Protein AF-A0A969JZ56-F1 (afdb_monomer)

Structure (mmCIF, N/CA/C/O backbone):
data_AF-A0A969JZ56-F1
#
_entry.id   AF-A0A969JZ56-F1
#
loop_
_atom_site.group_PDB
_atom_site.id
_atom_site.type_symbol
_atom_site.label_atom_id
_atom_site.label_alt_id
_atom_site.label_comp_id
_atom_site.label_asym_id
_atom_site.label_entity_id
_atom_site.label_seq_id
_atom_site.pdbx_PDB_ins_code
_atom_site.Cartn_x
_atom_site.Cartn_y
_atom_site.Cartn_z
_atom_site.occupancy
_atom_site.B_iso_or_equiv
_atom_site.auth_seq_id
_atom_site.auth_comp_id
_atom_site.auth_asym_id
_atom_site.auth_atom_id
_atom_site.pdbx_PDB_model_num
ATOM 1 N N . MET A 1 1 ? -6.757 -23.567 -9.366 1.00 38.97 1 MET A N 1
ATOM 2 C CA . MET A 1 1 ? -5.774 -24.522 -8.809 1.00 38.97 1 MET A CA 1
ATOM 3 C C . MET A 1 1 ? -4.339 -23.985 -8.978 1.00 38.97 1 MET A C 1
ATOM 5 O O . MET A 1 1 ? -3.470 -24.702 -9.438 1.00 38.97 1 MET A O 1
ATOM 9 N N . MET A 1 2 ? -4.099 -22.705 -8.646 1.00 37.97 2 MET A N 1
ATOM 10 C CA . MET A 1 2 ? -2.778 -22.032 -8.654 1.00 37.97 2 MET A CA 1
ATOM 11 C C . MET A 1 2 ? -2.727 -20.958 -7.542 1.00 37.97 2 MET A C 1
ATOM 13 O O . MET A 1 2 ? -2.202 -19.870 -7.727 1.00 37.97 2 MET A O 1
ATOM 17 N N . SER A 1 3 ? -3.358 -21.226 -6.393 1.00 39.28 3 SER A N 1
ATOM 18 C CA . SER A 1 3 ? -3.386 -20.302 -5.243 1.00 39.28 3 SER A CA 1
ATOM 19 C C . SER A 1 3 ? -2.887 -20.943 -3.948 1.00 39.28 3 SER A C 1
ATOM 21 O O . SER A 1 3 ? -3.145 -20.402 -2.884 1.00 39.28 3 SER A O 1
ATOM 23 N N . GLU A 1 4 ? -2.252 -22.117 -4.014 1.00 37.50 4 GLU A N 1
ATOM 24 C CA . GLU A 1 4 ? -1.884 -22.900 -2.820 1.00 37.50 4 GLU A CA 1
ATOM 25 C C . GLU A 1 4 ? -0.378 -23.174 -2.694 1.00 37.50 4 GLU A C 1
ATOM 27 O O . GLU A 1 4 ? 0.018 -24.129 -2.039 1.00 37.50 4 GLU A O 1
ATOM 32 N N . MET A 1 5 ? 0.485 -22.347 -3.297 1.00 32.66 5 MET A N 1
ATOM 33 C CA . MET A 1 5 ? 1.944 -22.501 -3.128 1.00 32.66 5 MET A CA 1
ATOM 34 C C . MET A 1 5 ? 2.723 -21.221 -2.797 1.00 32.66 5 MET A C 1
ATOM 36 O O . MET A 1 5 ? 3.940 -21.260 -2.663 1.00 32.66 5 MET A O 1
ATOM 40 N N . SER A 1 6 ? 2.055 -20.100 -2.549 1.00 38.09 6 SER A N 1
ATOM 41 C CA . SER A 1 6 ? 2.650 -18.990 -1.800 1.00 38.09 6 SER A CA 1
ATOM 42 C C . SER A 1 6 ? 1.540 -18.321 -1.001 1.00 38.09 6 SER A C 1
ATOM 44 O O . SER A 1 6 ? 0.383 -18.385 -1.410 1.00 38.09 6 SER A O 1
ATOM 46 N N . GLY A 1 7 ? 1.842 -17.690 0.133 1.00 49.53 7 GLY A N 1
ATOM 47 C CA . GLY A 1 7 ? 0.870 -16.934 0.941 1.00 49.53 7 GLY A CA 1
ATOM 48 C C . GLY A 1 7 ? 0.258 -15.709 0.234 1.00 49.53 7 GLY A C 1
ATOM 49 O O . GLY A 1 7 ? -0.150 -14.759 0.892 1.00 49.53 7 GLY A O 1
ATOM 50 N N . ALA A 1 8 ? 0.226 -15.688 -1.100 1.00 60.44 8 ALA A N 1
ATOM 51 C CA . ALA A 1 8 ? -0.366 -14.643 -1.909 1.00 60.44 8 ALA A CA 1
ATOM 52 C C . ALA A 1 8 ? -1.892 -14.797 -1.955 1.00 60.44 8 ALA A C 1
ATOM 54 O O . ALA A 1 8 ? -2.439 -15.793 -2.435 1.00 60.44 8 ALA A O 1
ATOM 55 N N . VAL A 1 9 ? -2.591 -13.761 -1.500 1.00 73.62 9 VAL A N 1
ATOM 56 C CA . VAL A 1 9 ? -4.043 -13.646 -1.626 1.00 73.62 9 VAL A CA 1
ATOM 57 C C . VAL A 1 9 ? -4.355 -12.773 -2.837 1.00 73.62 9 VAL A C 1
ATOM 59 O O . VAL A 1 9 ? -3.889 -11.642 -2.942 1.00 73.62 9 VAL A O 1
ATOM 62 N N . SER A 1 10 ? -5.162 -13.290 -3.765 1.00 87.12 10 SER A N 1
ATOM 63 C CA . SER A 1 10 ? -5.709 -12.481 -4.859 1.00 87.12 10 SER A CA 1
ATOM 64 C C . SER A 1 10 ? -6.667 -11.436 -4.289 1.00 87.12 10 SER A C 1
ATOM 66 O O . SER A 1 10 ? -7.611 -11.790 -3.577 1.00 87.12 10 SER A O 1
ATOM 68 N N . VAL A 1 11 ? -6.466 -10.171 -4.669 1.00 90.38 11 VAL A N 1
ATOM 69 C CA . VAL A 1 11 ? -7.368 -9.066 -4.313 1.00 90.38 11 VAL A CA 1
ATOM 70 C C . VAL A 1 11 ? -8.799 -9.392 -4.737 1.00 90.38 11 VAL A C 1
ATOM 72 O O . VAL A 1 11 ? -9.711 -9.280 -3.930 1.00 90.38 11 VAL A O 1
ATOM 75 N N . GLN A 1 12 ? -9.003 -9.928 -5.944 1.00 90.44 12 GLN A N 1
ATOM 76 C CA . GLN A 1 12 ? -10.329 -10.308 -6.442 1.00 90.44 12 GLN A CA 1
ATOM 77 C C . GLN A 1 12 ? -10.999 -11.387 -5.579 1.00 90.44 12 GLN A C 1
ATOM 79 O O . GLN A 1 12 ? -12.193 -11.295 -5.282 1.00 90.44 12 GLN A O 1
ATOM 84 N N . LYS A 1 13 ? -10.240 -12.412 -5.161 1.00 91.88 13 LYS A N 1
ATOM 85 C CA . LYS A 1 13 ? -10.754 -13.465 -4.272 1.00 91.88 13 LYS A CA 1
ATOM 86 C C . LYS A 1 13 ? -11.134 -12.882 -2.911 1.00 91.88 13 LYS A C 1
ATOM 88 O O . LYS A 1 13 ? -12.212 -13.192 -2.407 1.00 91.88 13 LYS A O 1
ATOM 93 N N . PHE A 1 14 ? -10.290 -12.013 -2.356 1.00 94.31 14 PHE A N 1
ATOM 94 C CA . PHE A 1 14 ? -10.563 -11.348 -1.087 1.00 94.31 14 PHE A CA 1
ATOM 95 C C . PHE A 1 14 ? -11.797 -10.439 -1.173 1.00 94.31 14 PHE A C 1
ATOM 97 O O . PHE A 1 14 ? -12.673 -10.523 -0.318 1.00 94.31 14 PHE A O 1
ATOM 104 N N . THR A 1 15 ? -11.943 -9.650 -2.242 1.00 95.69 15 THR A N 1
ATOM 105 C CA . THR A 1 15 ? -13.141 -8.835 -2.499 1.00 95.69 15 THR A CA 1
ATOM 106 C C . THR A 1 15 ? -14.407 -9.692 -2.526 1.00 95.69 15 THR A C 1
ATOM 108 O O . THR A 1 15 ? -15.413 -9.335 -1.915 1.00 95.69 15 THR A O 1
ATOM 111 N N . ALA A 1 16 ? -14.380 -10.847 -3.198 1.00 96.00 16 ALA A N 1
ATOM 112 C CA . ALA A 1 16 ? -15.529 -11.750 -3.235 1.00 96.00 16 ALA A CA 1
ATOM 113 C C . ALA A 1 16 ? -15.890 -12.294 -1.839 1.00 96.00 16 ALA A C 1
ATOM 115 O O . ALA A 1 16 ? -17.070 -12.333 -1.487 1.00 96.00 16 ALA A O 1
ATOM 116 N N . GLN A 1 17 ? -14.886 -12.665 -1.035 1.00 96.75 17 GLN A N 1
ATOM 117 C CA . GLN A 1 17 ? -15.075 -13.123 0.346 1.00 96.75 17 GLN A CA 1
ATOM 118 C C . GLN A 1 17 ? -15.627 -12.013 1.246 1.00 96.75 17 GLN A C 1
ATOM 120 O O . GLN A 1 17 ? -16.586 -12.244 1.980 1.00 96.75 17 GLN A O 1
ATOM 125 N N . PHE A 1 18 ? -15.080 -10.800 1.142 1.00 97.75 18 PHE A N 1
ATOM 126 C CA . PHE A 1 18 ? -15.561 -9.631 1.872 1.00 97.75 18 PHE A CA 1
ATOM 127 C C . PHE A 1 18 ? -17.033 -9.339 1.552 1.00 97.75 18 PHE A C 1
ATOM 129 O O . PHE A 1 18 ? -17.857 -9.243 2.458 1.00 97.75 18 PHE A O 1
ATOM 136 N N . ARG A 1 19 ? -17.394 -9.302 0.264 1.00 98.06 19 ARG A N 1
ATOM 137 C CA . ARG A 1 19 ? -18.779 -9.102 -0.196 1.00 98.06 19 ARG A CA 1
ATOM 138 C C . ARG A 1 19 ? -19.735 -10.174 0.308 1.00 98.06 19 ARG A C 1
ATOM 140 O O . ARG A 1 19 ? -20.870 -9.861 0.665 1.00 98.06 19 ARG A O 1
ATOM 147 N N . ALA A 1 20 ? -19.307 -11.436 0.298 1.00 97.94 20 ALA A N 1
ATOM 148 C CA . ALA A 1 20 ? -20.103 -12.529 0.842 1.00 97.94 20 ALA A CA 1
ATOM 149 C C . ALA A 1 20 ? -20.351 -12.316 2.342 1.00 97.94 20 ALA A C 1
ATOM 151 O O . ALA A 1 20 ? -21.502 -12.333 2.771 1.00 97.94 20 ALA A O 1
ATOM 152 N N . ALA A 1 21 ? -19.300 -12.003 3.107 1.00 97.44 21 ALA A N 1
ATOM 153 C CA . ALA A 1 21 ? -19.412 -11.785 4.544 1.00 97.44 21 ALA A CA 1
ATOM 154 C C . ALA A 1 21 ? -20.260 -10.553 4.910 1.00 97.44 21 ALA A C 1
ATOM 156 O O . ALA A 1 21 ? -21.014 -10.560 5.887 1.00 97.44 21 ALA A O 1
ATOM 157 N N . LEU A 1 22 ? -20.173 -9.489 4.109 1.00 97.38 22 LEU A N 1
ATOM 158 C CA . LEU A 1 22 ? -20.957 -8.274 4.301 1.00 97.38 22 LEU A CA 1
ATOM 159 C C . LEU A 1 22 ? -22.458 -8.522 4.091 1.00 97.38 22 LEU A C 1
ATOM 161 O O . LEU A 1 22 ? -23.262 -8.028 4.877 1.00 97.38 22 LEU A O 1
ATOM 165 N N . ARG A 1 23 ? -22.837 -9.326 3.089 1.00 97.62 23 ARG A N 1
ATOM 166 C CA . ARG A 1 23 ? -24.248 -9.606 2.757 1.00 97.62 23 ARG A CA 1
ATOM 167 C C . ARG A 1 23 ? -24.908 -10.690 3.607 1.00 97.62 23 ARG A C 1
ATOM 169 O O . ARG A 1 23 ? -26.131 -10.757 3.627 1.00 97.62 23 ARG A O 1
ATOM 176 N N . ASP A 1 24 ? -24.132 -11.535 4.275 1.00 97.44 24 ASP A N 1
ATOM 177 C CA . ASP A 1 24 ? -24.661 -12.643 5.074 1.00 97.44 24 ASP A CA 1
ATOM 178 C C . ASP A 1 24 ? -25.301 -12.137 6.387 1.00 97.44 24 ASP A C 1
ATOM 180 O O . ASP A 1 24 ? -24.580 -11.608 7.235 1.00 97.44 24 ASP A O 1
ATOM 184 N N . PRO A 1 25 ? -26.622 -12.264 6.603 1.00 95.69 25 PRO A N 1
ATOM 185 C CA . PRO A 1 25 ? -27.276 -11.757 7.811 1.00 95.69 25 PRO A CA 1
ATOM 186 C C . PRO A 1 25 ? -26.836 -12.463 9.105 1.00 95.69 25 PRO A C 1
ATOM 188 O O . PRO A 1 25 ? -26.955 -11.863 10.174 1.00 95.69 25 PRO A O 1
ATOM 191 N N . ASP A 1 26 ? -26.282 -13.677 9.030 1.00 97.12 26 ASP A N 1
ATOM 192 C CA . ASP A 1 26 ? -25.829 -14.434 10.204 1.00 97.12 26 ASP A CA 1
ATOM 193 C C . ASP A 1 26 ? -24.453 -13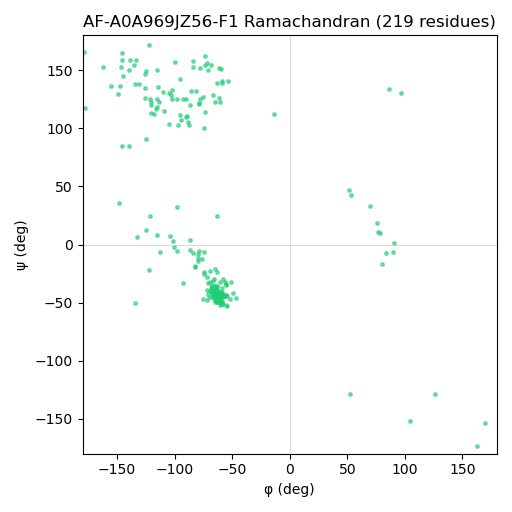.956 10.710 1.00 97.12 26 ASP A C 1
ATOM 195 O O . ASP A 1 26 ? -24.045 -14.240 11.842 1.00 97.12 26 ASP A O 1
ATOM 199 N N . ILE A 1 27 ? -23.730 -13.168 9.906 1.00 95.06 27 ILE A N 1
ATOM 200 C CA . ILE A 1 27 ? -22.429 -12.604 10.277 1.00 95.06 27 ILE A CA 1
ATOM 201 C C . ILE A 1 27 ? -22.610 -11.252 10.967 1.00 95.06 27 ILE A C 1
ATOM 203 O O . ILE A 1 27 ? -22.916 -10.244 10.330 1.00 95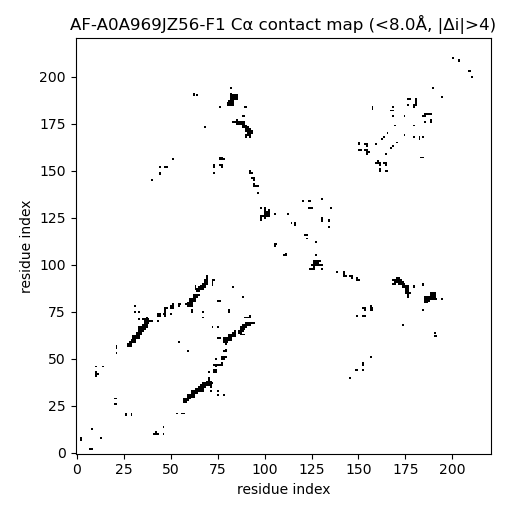.06 27 ILE A O 1
ATOM 207 N N . ALA A 1 28 ? -22.316 -11.210 12.267 1.00 93.94 28 ALA A N 1
ATOM 208 C CA . ALA A 1 28 ? -22.440 -10.005 13.092 1.00 93.94 28 ALA A CA 1
ATOM 209 C C . ALA A 1 28 ? -21.250 -9.025 12.996 1.00 93.94 28 ALA A C 1
ATOM 211 O O . ALA A 1 28 ? -21.378 -7.868 13.399 1.00 93.94 28 ALA A O 1
ATOM 212 N N . SER A 1 29 ? -20.082 -9.474 12.528 1.00 94.88 29 SER A N 1
ATOM 213 C CA . SER A 1 29 ? -18.867 -8.654 12.389 1.00 94.88 29 SER A CA 1
ATOM 214 C C . SER A 1 29 ? -17.864 -9.303 11.443 1.00 94.88 29 SER A C 1
ATOM 216 O O . SER A 1 29 ? -17.808 -10.529 11.368 1.00 94.88 29 SER A O 1
ATOM 218 N N . ILE A 1 30 ? -17.025 -8.493 10.802 1.00 96.12 30 ILE A N 1
ATOM 219 C CA . ILE A 1 30 ? -15.971 -8.939 9.889 1.00 96.12 30 ILE A CA 1
ATOM 220 C C . ILE A 1 30 ? -14.609 -8.695 10.542 1.00 96.12 30 ILE A C 1
ATOM 222 O O . ILE A 1 30 ? -14.329 -7.606 11.044 1.00 96.12 30 ILE A O 1
ATOM 226 N N . VAL A 1 31 ? -13.753 -9.713 10.520 1.00 95.88 31 VAL A N 1
ATOM 227 C CA . VAL A 1 31 ? -12.354 -9.610 10.942 1.00 95.88 31 VAL A CA 1
ATOM 228 C C . VAL A 1 31 ? -11.479 -9.816 9.719 1.00 95.88 31 VAL A C 1
ATOM 230 O O . VAL A 1 31 ? -11.592 -10.835 9.043 1.00 95.88 31 VAL A O 1
ATOM 233 N N . ILE A 1 32 ? -10.631 -8.834 9.435 1.00 96.25 32 ILE A N 1
ATOM 234 C CA . ILE A 1 32 ? -9.619 -8.909 8.388 1.00 96.25 32 ILE A CA 1
ATOM 235 C C . ILE A 1 32 ? -8.313 -9.299 9.075 1.00 96.25 32 ILE A C 1
ATOM 237 O O . ILE A 1 32 ? -7.697 -8.477 9.747 1.00 96.25 32 ILE A O 1
ATOM 241 N N . ASP A 1 33 ? -7.926 -10.562 8.949 1.00 94.25 33 ASP A N 1
ATOM 242 C CA . ASP A 1 33 ? -6.644 -11.057 9.450 1.00 94.25 33 ASP A CA 1
ATOM 243 C C . ASP A 1 33 ? -5.520 -10.661 8.479 1.00 94.25 33 ASP A C 1
ATOM 245 O O . ASP A 1 33 ? -5.595 -10.968 7.286 1.00 94.25 33 ASP A O 1
ATOM 249 N N . VAL A 1 34 ? -4.519 -9.928 8.974 1.00 95.31 34 VAL A N 1
ATOM 250 C CA . VAL A 1 34 ? -3.433 -9.357 8.174 1.00 95.31 34 VAL A CA 1
ATOM 251 C C . VAL A 1 34 ? -2.075 -9.884 8.639 1.00 95.31 34 VAL A C 1
ATOM 253 O O . VAL A 1 34 ? -1.577 -9.548 9.719 1.00 95.31 34 VAL A O 1
ATOM 256 N N . ASP A 1 35 ? -1.464 -10.657 7.747 1.00 94.88 35 ASP A N 1
ATOM 257 C CA . ASP A 1 35 ? -0.062 -11.075 7.747 1.00 94.88 35 ASP A CA 1
ATOM 258 C C . ASP A 1 35 ? 0.435 -11.016 6.297 1.00 94.88 35 ASP A C 1
ATOM 260 O O . ASP A 1 35 ? 0.299 -11.968 5.527 1.00 94.88 35 ASP A O 1
ATOM 264 N N . SER A 1 36 ? 0.874 -9.834 5.861 1.00 95.50 36 SER A N 1
ATOM 265 C CA . SER A 1 36 ? 1.259 -9.624 4.469 1.00 95.50 36 SER A CA 1
ATOM 266 C C . SER A 1 36 ? 2.260 -8.478 4.283 1.00 95.50 36 SER A C 1
ATOM 268 O O . SER A 1 36 ? 2.065 -7.381 4.824 1.00 95.50 36 SER A O 1
ATOM 270 N N . PRO A 1 37 ? 3.297 -8.685 3.444 1.00 95.38 37 PRO A N 1
ATOM 271 C CA . PRO A 1 37 ? 4.215 -7.627 3.032 1.00 95.38 37 PRO A CA 1
ATOM 272 C C . PRO A 1 37 ? 3.602 -6.657 2.004 1.00 95.38 37 PRO A C 1
ATOM 274 O O . PRO A 1 37 ? 4.241 -5.671 1.643 1.00 95.38 37 PRO A O 1
ATOM 277 N N . GLY A 1 38 ? 2.392 -6.937 1.509 1.00 93.81 38 GLY A N 1
ATOM 278 C CA . GLY A 1 38 ? 1.759 -6.223 0.405 1.00 93.81 38 GLY A CA 1
ATOM 279 C C . GLY A 1 38 ? 1.791 -7.022 -0.897 1.00 93.81 38 GLY A C 1
ATOM 280 O O . GLY A 1 38 ? 1.766 -8.252 -0.888 1.00 93.81 38 GLY A O 1
ATOM 281 N N . GLY A 1 39 ? 1.796 -6.321 -2.030 1.00 93.25 39 GLY A N 1
ATOM 282 C CA . GLY A 1 39 ? 1.695 -6.934 -3.351 1.00 93.25 39 GLY A CA 1
ATOM 283 C C . GLY A 1 39 ? 1.466 -5.903 -4.453 1.00 93.25 39 GLY A C 1
ATOM 284 O O . GLY A 1 39 ? 1.848 -4.743 -4.319 1.00 93.25 39 GLY A O 1
ATOM 285 N N . GLN A 1 40 ? 0.839 -6.334 -5.547 1.00 92.44 40 GLN A N 1
ATOM 286 C CA . GLN A 1 40 ? 0.521 -5.452 -6.670 1.00 92.44 40 GLN A CA 1
ATOM 287 C C . GLN A 1 40 ? -0.594 -4.458 -6.323 1.00 92.44 40 GLN A C 1
ATOM 289 O O . GLN A 1 40 ? -1.486 -4.761 -5.537 1.00 92.44 40 GLN A O 1
ATOM 294 N N . VAL A 1 41 ? -0.553 -3.283 -6.956 1.00 91.50 41 VAL A N 1
ATOM 295 C CA . VAL A 1 41 ? -1.502 -2.184 -6.711 1.00 91.50 41 VAL A CA 1
ATOM 296 C C . VAL A 1 41 ? -2.894 -2.422 -7.314 1.00 91.50 41 VAL A C 1
ATOM 298 O O . VAL A 1 41 ? -3.877 -1.853 -6.850 1.00 91.50 41 VAL A O 1
ATOM 301 N N . GLY A 1 42 ? -2.999 -3.266 -8.346 1.00 92.31 42 GLY A N 1
ATOM 302 C CA . GLY A 1 42 ? -4.247 -3.473 -9.082 1.00 92.31 42 GLY A CA 1
ATOM 303 C C . GLY A 1 42 ? -5.380 -4.004 -8.198 1.00 92.31 42 GLY A C 1
ATOM 304 O O . GLY A 1 42 ? -5.251 -5.066 -7.590 1.00 92.31 42 GLY A O 1
ATOM 305 N N . GLY A 1 43 ? -6.503 -3.282 -8.153 1.00 94.25 43 GLY A N 1
ATOM 306 C CA . GLY A 1 43 ? -7.686 -3.639 -7.364 1.00 94.25 43 GLY A CA 1
ATOM 307 C C . GLY A 1 43 ? -7.637 -3.205 -5.894 1.00 94.25 43 GLY A C 1
ATOM 308 O O . GLY A 1 43 ? -8.621 -3.390 -5.176 1.00 94.25 43 GLY A O 1
ATOM 309 N N . VAL A 1 44 ? -6.497 -2.692 -5.414 1.00 97.25 44 VAL A N 1
ATOM 310 C CA . VAL A 1 44 ? -6.289 -2.382 -3.992 1.00 97.25 44 VAL A CA 1
ATOM 311 C C . VAL A 1 44 ? -7.128 -1.184 -3.559 1.00 97.25 44 VAL A C 1
ATOM 313 O O . VAL A 1 44 ? -7.769 -1.263 -2.512 1.00 97.25 44 VAL A O 1
ATOM 316 N N . GLU A 1 45 ? -7.167 -0.103 -4.349 1.00 97.44 45 GLU A N 1
ATOM 317 C CA . GLU A 1 45 ? -7.996 1.064 -4.014 1.00 97.44 45 GLU A CA 1
ATOM 318 C C . GLU A 1 45 ? -9.479 0.723 -4.092 1.00 97.44 45 GLU A C 1
ATOM 320 O O . GLU A 1 45 ? -10.228 1.113 -3.206 1.00 97.44 45 GLU A O 1
ATOM 325 N N . GLU A 1 46 ? -9.911 -0.038 -5.097 1.00 97.88 46 GLU A N 1
ATOM 326 C CA . GLU A 1 46 ? -11.311 -0.429 -5.249 1.00 97.88 46 GLU A CA 1
ATOM 327 C C . GLU A 1 46 ? -11.788 -1.247 -4.046 1.00 97.88 46 GLU A C 1
ATOM 329 O O . GLU A 1 46 ? -12.848 -0.974 -3.485 1.00 97.88 46 GLU A O 1
ATOM 334 N N . LEU A 1 47 ? -10.981 -2.217 -3.604 1.00 98.06 47 LEU A N 1
ATOM 335 C CA . LEU A 1 47 ? -11.269 -2.987 -2.399 1.00 98.06 47 LEU A CA 1
ATOM 336 C C . LEU A 1 47 ? -11.225 -2.113 -1.136 1.00 98.06 47 LEU A C 1
ATOM 338 O O . LEU A 1 47 ? -12.121 -2.208 -0.300 1.00 98.06 47 LEU A O 1
ATOM 342 N N . ALA A 1 48 ? -10.199 -1.276 -0.967 1.00 98.56 48 ALA A N 1
ATOM 343 C CA . ALA A 1 48 ? -10.068 -0.418 0.208 1.00 98.56 48 ALA A CA 1
ATOM 344 C C . ALA A 1 48 ? -11.211 0.608 0.302 1.00 98.56 48 ALA A C 1
ATOM 346 O O . ALA A 1 48 ? -11.717 0.858 1.394 1.00 98.56 48 ALA A O 1
ATOM 347 N N . ALA A 1 49 ? -11.642 1.181 -0.822 1.00 98.56 49 ALA A N 1
ATOM 348 C CA . ALA A 1 49 ? -12.798 2.066 -0.889 1.00 98.56 49 ALA A CA 1
ATOM 349 C C . ALA A 1 49 ? -14.085 1.315 -0.523 1.00 98.56 49 ALA A C 1
ATOM 351 O O . ALA A 1 49 ? -14.837 1.786 0.321 1.00 98.56 49 ALA A O 1
ATOM 352 N N . GLU A 1 50 ? -14.290 0.106 -1.054 1.00 98.50 50 GLU A N 1
ATOM 353 C CA . GLU A 1 50 ? -15.463 -0.712 -0.726 1.00 98.50 50 GLU A CA 1
ATOM 354 C C . GLU A 1 50 ? -15.521 -1.095 0.763 1.00 98.50 50 GLU A C 1
ATOM 356 O O . GLU A 1 50 ? -16.588 -1.045 1.373 1.00 98.50 50 GLU A O 1
ATOM 361 N N . ILE A 1 51 ? -14.383 -1.436 1.380 1.00 98.75 51 ILE A N 1
ATOM 362 C CA . ILE A 1 51 ? -14.311 -1.694 2.827 1.00 98.75 51 ILE A CA 1
ATOM 363 C C . ILE A 1 51 ? -14.631 -0.421 3.618 1.00 98.75 51 ILE A C 1
ATOM 365 O O . ILE A 1 51 ? -15.366 -0.485 4.604 1.00 98.75 51 ILE A O 1
ATOM 369 N N . PHE A 1 52 ? -14.095 0.727 3.194 1.00 98.75 52 PHE A N 1
ATOM 370 C CA . PHE A 1 52 ? -14.341 2.007 3.852 1.00 98.75 52 PHE A CA 1
ATOM 371 C C . PHE A 1 52 ? -15.823 2.408 3.776 1.00 98.75 52 PHE A C 1
ATOM 373 O O . PHE A 1 52 ? -16.402 2.776 4.795 1.00 98.75 52 PHE A O 1
ATOM 380 N N . ASP A 1 53 ? -16.456 2.269 2.612 1.00 98.56 53 ASP A N 1
ATOM 381 C CA . ASP A 1 53 ? -17.878 2.577 2.401 1.00 98.56 53 ASP A CA 1
ATOM 382 C C . ASP A 1 53 ? -18.810 1.586 3.125 1.00 98.56 53 ASP A C 1
ATOM 384 O O . ASP A 1 53 ? -19.963 1.898 3.436 1.00 98.56 53 ASP A O 1
ATOM 388 N N . ALA A 1 54 ? -18.318 0.382 3.425 1.00 98.31 54 ALA A N 1
ATOM 389 C CA . ALA A 1 54 ? -19.033 -0.618 4.212 1.00 98.31 54 ALA A CA 1
ATOM 390 C C . ALA A 1 54 ? -18.981 -0.374 5.730 1.00 98.31 54 ALA A C 1
ATOM 392 O O . ALA A 1 54 ? -19.731 -1.020 6.476 1.00 98.31 54 ALA A O 1
ATOM 393 N N . ARG A 1 55 ? -18.130 0.547 6.205 1.00 96.88 55 ARG A N 1
ATOM 394 C CA . ARG A 1 55 ? -18.072 0.920 7.624 1.00 96.88 55 ARG A CA 1
ATOM 395 C C . ARG A 1 55 ? -19.454 1.324 8.137 1.00 96.88 55 ARG A C 1
ATOM 397 O O . ARG A 1 55 ? -20.248 1.963 7.450 1.00 96.88 55 ARG A O 1
ATOM 404 N N . GLY A 1 56 ? -19.763 0.920 9.365 1.00 94.00 56 GLY A N 1
ATOM 405 C CA . GLY A 1 56 ? -21.067 1.162 9.993 1.00 94.00 56 GLY A CA 1
ATOM 406 C C . GLY A 1 56 ? -22.193 0.204 9.576 1.00 94.00 56 GLY A C 1
ATOM 407 O O . GLY A 1 56 ? -23.159 0.088 10.327 1.00 94.00 56 GLY A O 1
ATOM 408 N N . GLN A 1 57 ? -22.070 -0.542 8.468 1.00 96.69 57 GLN A N 1
ATOM 409 C CA . GLN A 1 57 ? -23.024 -1.617 8.145 1.00 96.69 57 GLN A CA 1
ATOM 410 C C . GLN A 1 57 ? -22.833 -2.812 9.086 1.00 96.69 57 GLN A C 1
ATOM 412 O O . GLN A 1 57 ? -23.780 -3.327 9.680 1.00 96.69 57 GLN A O 1
ATOM 417 N N . LYS A 1 58 ? -21.575 -3.227 9.252 1.00 96.12 58 LYS A N 1
ATOM 418 C CA . LYS A 1 58 ? -21.118 -4.208 10.240 1.00 96.12 58 LYS A CA 1
ATOM 419 C C . LYS A 1 58 ? -19.787 -3.729 10.804 1.00 96.12 58 LYS A C 1
ATOM 421 O O . LYS A 1 58 ? -19.045 -3.092 10.068 1.00 96.12 58 LYS A O 1
ATOM 426 N N . PRO A 1 59 ? -19.437 -4.051 12.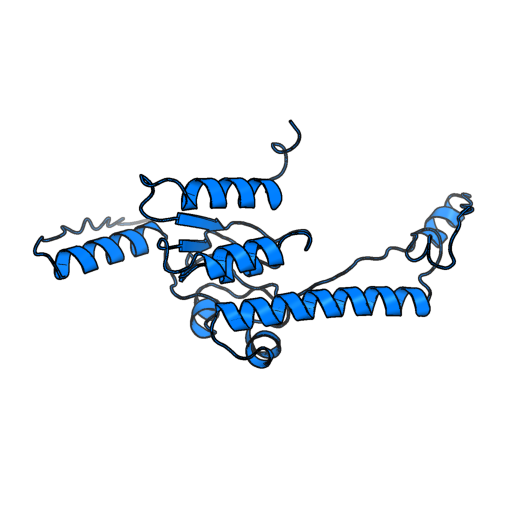059 1.00 96.38 59 PRO A N 1
ATOM 427 C CA . PRO A 1 59 ? -18.098 -3.776 12.558 1.00 96.38 59 PRO A CA 1
ATOM 428 C C . PRO A 1 59 ? -17.051 -4.543 11.744 1.00 96.38 59 PRO A C 1
ATOM 430 O O . PRO A 1 59 ? -17.137 -5.770 11.641 1.00 96.38 59 PRO A O 1
ATOM 433 N N . ILE A 1 60 ? -16.060 -3.827 11.222 1.00 97.75 60 ILE A N 1
ATOM 434 C CA . ILE A 1 60 ? -14.924 -4.348 10.464 1.00 97.75 60 ILE A CA 1
ATOM 435 C C . ILE A 1 60 ? -13.654 -4.067 11.264 1.00 97.75 60 ILE A C 1
ATOM 437 O O . ILE A 1 60 ? -13.312 -2.918 11.532 1.00 97.75 60 ILE A O 1
ATOM 441 N N . THR A 1 61 ? -12.935 -5.108 11.669 1.00 97.06 61 THR A N 1
ATOM 442 C CA . THR A 1 61 ? -11.676 -4.962 12.413 1.00 97.06 61 THR A CA 1
ATOM 443 C C . THR A 1 61 ? -10.543 -5.621 11.650 1.00 97.06 61 THR A C 1
ATOM 445 O O . THR A 1 61 ? -10.585 -6.826 11.418 1.00 97.06 61 THR A O 1
ATOM 448 N N . ALA A 1 62 ? -9.523 -4.847 11.291 1.00 97.81 62 ALA A N 1
ATOM 449 C CA . ALA A 1 62 ? -8.258 -5.387 10.827 1.00 97.81 62 ALA A CA 1
ATOM 450 C C . ALA A 1 62 ? -7.406 -5.801 12.030 1.00 97.81 62 ALA A C 1
ATOM 452 O O . ALA A 1 62 ? -7.251 -5.047 12.993 1.00 97.81 62 ALA A O 1
ATOM 453 N N . VAL A 1 63 ? -6.855 -7.007 11.981 1.00 96.69 63 VAL A N 1
ATOM 454 C CA . VAL A 1 63 ? -5.956 -7.547 12.998 1.00 96.69 63 VAL A CA 1
ATOM 455 C C . VAL A 1 63 ? -4.617 -7.797 12.337 1.00 96.69 63 VAL A C 1
ATOM 457 O O . VAL A 1 63 ? -4.489 -8.678 11.498 1.00 96.69 63 VAL A O 1
ATOM 460 N N . VAL A 1 64 ? -3.614 -7.023 12.730 1.00 96.88 64 VAL A N 1
ATOM 461 C CA . VAL A 1 64 ? -2.236 -7.205 12.286 1.00 96.88 64 VAL A CA 1
ATOM 462 C C . VAL A 1 64 ? -1.566 -8.194 13.228 1.00 96.88 64 VAL A C 1
ATOM 464 O O . VAL A 1 64 ? -1.209 -7.851 14.362 1.00 96.88 64 VAL A O 1
ATOM 467 N N . ASN A 1 65 ? -1.421 -9.435 12.772 1.00 88.56 65 ASN A N 1
ATOM 468 C CA . ASN A 1 65 ? -0.780 -10.489 13.554 1.00 88.56 65 ASN A CA 1
ATOM 469 C C . ASN A 1 65 ? 0.743 -10.307 13.581 1.00 88.56 65 ASN A C 1
ATOM 471 O O . ASN A 1 65 ? 1.356 -10.312 14.648 1.00 88.56 65 ASN A O 1
ATOM 475 N N . THR A 1 66 ? 1.339 -10.057 12.422 1.00 92.06 66 THR A N 1
ATOM 476 C CA . THR A 1 66 ? 2.796 -9.938 12.240 1.00 92.06 66 THR A CA 1
ATOM 477 C C . THR A 1 66 ? 3.140 -8.722 11.387 1.00 92.06 66 THR A C 1
ATOM 479 O O . THR A 1 66 ? 3.958 -7.901 11.796 1.00 92.06 66 THR A O 1
ATOM 482 N N . LEU A 1 67 ? 2.497 -8.560 10.229 1.00 96.81 67 LEU A N 1
ATOM 483 C CA . LEU A 1 67 ? 2.849 -7.527 9.267 1.00 96.81 67 LEU A CA 1
ATOM 484 C C . LEU A 1 67 ? 1.635 -7.049 8.473 1.00 96.81 67 LEU A C 1
ATOM 486 O O . LEU A 1 67 ? 0.922 -7.840 7.869 1.00 96.81 67 LEU A O 1
ATOM 490 N N . ALA A 1 68 ? 1.454 -5.735 8.418 1.00 98.00 68 ALA A N 1
ATOM 491 C CA . ALA A 1 68 ? 0.600 -5.065 7.448 1.00 98.00 68 ALA A CA 1
ATOM 492 C C . ALA A 1 68 ? 1.441 -4.012 6.726 1.00 98.00 68 ALA A C 1
ATOM 494 O O . ALA A 1 68 ? 1.568 -2.882 7.198 1.00 98.00 68 ALA A O 1
ATOM 495 N N . ALA A 1 69 ? 2.057 -4.387 5.606 1.00 98.06 69 ALA A N 1
ATOM 496 C CA . ALA A 1 69 ? 2.913 -3.495 4.828 1.00 98.06 69 ALA A CA 1
ATOM 497 C C . ALA A 1 69 ? 2.343 -3.205 3.432 1.00 98.06 69 ALA A C 1
ATOM 499 O O . ALA A 1 69 ? 1.643 -4.027 2.842 1.00 98.06 69 ALA A O 1
ATOM 500 N N . SER A 1 70 ? 2.645 -2.016 2.905 1.00 98.06 70 SER A N 1
ATOM 501 C CA . SER A 1 70 ? 2.322 -1.606 1.536 1.00 98.06 70 SER A CA 1
ATOM 502 C C . SER A 1 70 ? 0.830 -1.806 1.219 1.00 98.06 70 SER A C 1
ATOM 504 O O . SER A 1 70 ? -0.020 -1.367 1.997 1.00 98.06 70 SER A O 1
ATOM 506 N N . ALA A 1 71 ? 0.478 -2.477 0.119 1.00 97.12 71 ALA A N 1
ATOM 507 C CA . ALA A 1 71 ? -0.908 -2.748 -0.270 1.00 97.12 71 ALA A CA 1
ATOM 508 C C . ALA A 1 71 ? -1.758 -3.386 0.851 1.00 97.12 71 ALA A C 1
ATOM 510 O O . ALA A 1 71 ? -2.947 -3.090 0.966 1.00 97.12 71 ALA A O 1
ATOM 511 N N . ALA A 1 72 ? -1.164 -4.208 1.725 1.00 97.88 72 ALA A N 1
ATOM 512 C CA . ALA A 1 72 ? -1.888 -4.795 2.850 1.00 97.88 72 ALA A CA 1
ATOM 513 C C . ALA A 1 72 ? -2.280 -3.736 3.888 1.00 97.88 72 ALA A C 1
ATOM 515 O O . ALA A 1 72 ? -3.401 -3.755 4.390 1.00 97.88 72 ALA A O 1
ATOM 516 N N . TYR A 1 73 ? -1.396 -2.772 4.169 1.00 98.69 73 TYR A N 1
ATOM 517 C CA . TYR A 1 73 ? -1.729 -1.639 5.033 1.00 98.69 73 TYR A CA 1
ATOM 518 C C . TYR A 1 73 ? -2.774 -0.719 4.395 1.00 98.69 73 TYR A C 1
ATOM 520 O O . TYR A 1 73 ? -3.645 -0.211 5.097 1.00 98.69 73 TYR A O 1
ATOM 528 N N . TRP A 1 74 ? -2.735 -0.534 3.071 1.00 98.44 74 TRP A N 1
ATOM 529 C CA . TRP A 1 74 ? -3.766 0.214 2.343 1.00 98.44 74 TRP A CA 1
ATOM 530 C C . TRP A 1 74 ? -5.158 -0.358 2.632 1.00 98.44 74 TRP A C 1
ATOM 532 O O . TRP A 1 74 ? -6.031 0.367 3.113 1.00 98.44 74 TRP A O 1
ATOM 542 N N . ILE A 1 75 ? -5.329 -1.669 2.449 1.00 98.56 75 ILE A N 1
ATOM 543 C CA . ILE A 1 75 ? -6.582 -2.385 2.721 1.00 98.56 75 ILE A CA 1
ATOM 544 C C . ILE A 1 75 ? -6.920 -2.343 4.215 1.00 98.56 75 ILE A C 1
ATOM 546 O O . ILE A 1 75 ? -8.031 -1.967 4.582 1.00 98.56 75 ILE A O 1
ATOM 550 N N . ALA A 1 76 ? -5.965 -2.679 5.088 1.00 98.44 76 ALA A N 1
ATOM 551 C CA . ALA A 1 76 ? -6.183 -2.714 6.535 1.00 98.44 76 ALA A CA 1
ATOM 552 C C . ALA A 1 76 ? -6.628 -1.351 7.080 1.00 98.44 76 ALA A C 1
ATOM 554 O O . ALA A 1 76 ? -7.501 -1.285 7.946 1.00 98.44 76 ALA A O 1
ATOM 555 N N . SER A 1 77 ? -6.074 -0.262 6.533 1.00 98.75 77 SER A N 1
ATOM 556 C CA . SER A 1 77 ? -6.407 1.100 6.945 1.00 98.75 77 SER A CA 1
ATOM 557 C C . SER A 1 77 ? -7.892 1.409 6.802 1.00 98.75 77 SER A C 1
ATOM 559 O O . SER A 1 77 ? -8.408 2.181 7.605 1.00 98.75 77 SER A O 1
ATOM 561 N N . ALA A 1 78 ? -8.577 0.777 5.842 1.00 98.81 78 ALA A N 1
ATOM 562 C CA . ALA A 1 78 ? -9.989 0.980 5.549 1.00 98.81 78 ALA A CA 1
ATOM 563 C C . ALA A 1 78 ? -10.953 0.318 6.547 1.00 98.81 78 ALA A C 1
ATOM 565 O O . ALA A 1 78 ? -12.132 0.657 6.542 1.00 98.81 78 ALA A O 1
ATOM 566 N N . ALA A 1 79 ? -10.502 -0.575 7.433 1.00 98.69 79 ALA A N 1
ATOM 567 C CA . ALA A 1 79 ? -11.349 -1.162 8.481 1.00 98.69 79 ALA A CA 1
ATOM 568 C C . ALA A 1 79 ? -11.750 -0.121 9.543 1.00 98.69 79 ALA A C 1
ATOM 570 O O . ALA A 1 79 ? -11.003 0.830 9.749 1.00 98.69 79 ALA A O 1
ATOM 571 N N . ASP A 1 80 ? -12.878 -0.290 10.249 1.00 98.00 80 ASP A N 1
ATOM 572 C CA . ASP A 1 80 ? -13.286 0.633 11.335 1.00 98.00 80 ASP A CA 1
ATOM 573 C C . ASP A 1 80 ? -12.209 0.767 12.418 1.00 98.00 80 ASP A C 1
ATOM 575 O O . ASP A 1 80 ? -12.086 1.801 13.069 1.00 98.00 80 ASP A O 1
ATOM 579 N N . GLU A 1 81 ? -11.465 -0.316 12.635 1.00 96.81 81 GLU A N 1
ATOM 580 C CA . GLU A 1 81 ? -10.417 -0.411 13.635 1.00 96.81 81 GLU A CA 1
ATOM 581 C C . GLU A 1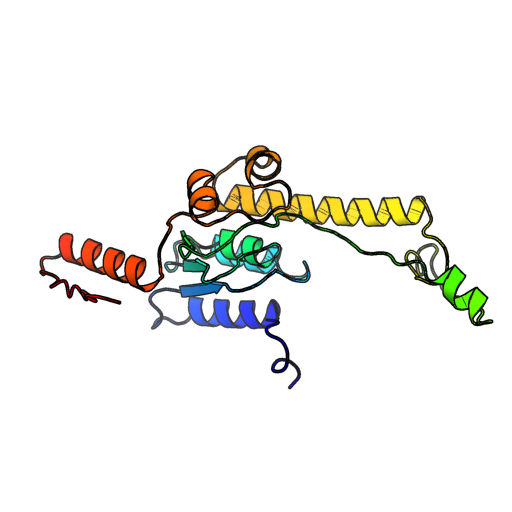 81 ? -9.262 -1.286 13.143 1.00 96.81 81 GLU A C 1
ATOM 583 O O . GLU A 1 81 ? -9.488 -2.320 12.513 1.00 96.81 81 GLU A O 1
ATOM 588 N N . ILE A 1 82 ? -8.040 -0.918 13.527 1.00 98.25 82 ILE A N 1
ATOM 589 C CA . ILE A 1 82 ? -6.824 -1.710 13.372 1.00 98.25 82 ILE A CA 1
ATOM 590 C C . ILE A 1 82 ? -6.263 -2.058 14.751 1.00 98.25 82 ILE A C 1
ATOM 592 O O . ILE A 1 82 ? -5.821 -1.191 15.511 1.00 98.25 82 ILE A O 1
ATOM 596 N N . VAL A 1 83 ? -6.229 -3.353 15.049 1.00 97.62 83 VAL A N 1
ATOM 597 C CA . VAL A 1 83 ? -5.560 -3.917 16.222 1.00 97.62 83 VAL A CA 1
ATOM 598 C C . VAL A 1 83 ? -4.237 -4.518 15.772 1.00 97.62 83 VAL A C 1
ATOM 600 O O . VAL A 1 83 ? -4.221 -5.358 14.880 1.00 97.62 83 VAL A O 1
ATOM 603 N N . ILE A 1 84 ? -3.131 -4.115 16.388 1.00 97.88 84 ILE A N 1
ATOM 604 C CA . ILE A 1 84 ? -1.793 -4.607 16.053 1.00 97.88 84 ILE A CA 1
ATOM 605 C C . ILE A 1 84 ? -1.186 -5.386 17.216 1.00 97.88 84 ILE A C 1
ATOM 607 O O . ILE A 1 84 ? -1.086 -4.881 18.337 1.00 97.88 84 ILE A O 1
ATOM 611 N N . SER A 1 85 ? -0.761 -6.623 16.955 1.00 95.88 85 SER A N 1
ATOM 612 C CA . SER A 1 85 ? -0.084 -7.452 17.956 1.00 95.88 85 SER A CA 1
ATOM 613 C C . SER A 1 85 ? 1.203 -6.777 18.446 1.00 95.88 85 SER A C 1
ATOM 615 O O . SER A 1 85 ? 1.817 -6.031 17.688 1.00 95.88 85 SER A O 1
ATOM 617 N N . PRO A 1 86 ? 1.665 -7.015 19.690 1.00 95.12 86 PRO A N 1
ATOM 618 C CA . PRO A 1 86 ? 2.853 -6.349 20.235 1.00 95.12 86 PRO A CA 1
ATOM 619 C C . PRO A 1 86 ? 4.127 -6.498 19.389 1.00 95.12 86 PRO A C 1
ATOM 621 O O . PRO A 1 86 ? 4.918 -5.560 19.331 1.00 95.12 86 PRO A O 1
ATOM 624 N N . SER A 1 87 ? 4.303 -7.644 18.726 1.00 94.94 87 SER A N 1
ATOM 625 C CA . SER A 1 87 ? 5.398 -7.929 17.786 1.00 94.94 87 SER A CA 1
ATOM 626 C C . SER A 1 87 ? 5.117 -7.477 16.349 1.00 94.94 87 SER A C 1
ATOM 628 O O . SER A 1 87 ? 5.978 -7.618 15.487 1.00 94.94 87 SER A O 1
ATOM 630 N N . GLY A 1 88 ? 3.913 -6.974 16.081 1.00 96.75 88 GLY A N 1
ATOM 631 C CA . GLY A 1 88 ? 3.455 -6.617 14.752 1.00 96.75 88 GLY A CA 1
ATOM 632 C C . GLY A 1 88 ? 4.091 -5.334 14.225 1.00 96.75 88 GLY A C 1
ATOM 633 O O . GLY A 1 88 ? 4.479 -4.437 14.986 1.00 96.75 88 GLY A O 1
ATOM 634 N N . GLN A 1 89 ? 4.142 -5.232 12.901 1.00 98.31 89 GLN A N 1
ATOM 635 C CA . GLN A 1 89 ? 4.608 -4.054 12.181 1.00 98.31 89 GLN A CA 1
ATOM 636 C C . GLN A 1 89 ? 3.566 -3.568 11.172 1.00 98.31 89 GLN A C 1
ATOM 638 O O . GLN A 1 89 ? 2.849 -4.363 10.564 1.00 98.31 89 GLN A O 1
ATOM 643 N N . ALA A 1 90 ? 3.502 -2.254 10.976 1.00 98.50 90 ALA A N 1
ATOM 644 C CA . ALA A 1 90 ? 2.642 -1.626 9.982 1.00 98.50 90 ALA A CA 1
ATOM 645 C C . ALA A 1 90 ? 3.391 -0.541 9.206 1.00 98.50 90 ALA A C 1
ATOM 647 O O . ALA A 1 90 ? 4.340 0.048 9.721 1.00 98.50 90 ALA A O 1
ATOM 648 N N . GLY A 1 91 ? 2.963 -0.251 7.981 1.00 98.19 91 GLY A N 1
ATOM 649 C CA . GLY A 1 91 ? 3.505 0.852 7.189 1.00 98.19 91 GLY A CA 1
ATOM 650 C C . GLY A 1 91 ? 3.972 0.397 5.819 1.00 98.19 91 GLY A C 1
ATOM 651 O O . GLY A 1 91 ? 3.204 -0.211 5.080 1.00 98.19 91 GLY A O 1
ATOM 652 N N . SER A 1 92 ? 5.210 0.732 5.450 1.00 98.19 92 SER A N 1
ATOM 653 C CA . SER A 1 92 ? 5.697 0.595 4.070 1.00 98.19 92 SER A CA 1
ATOM 654 C C . SER A 1 92 ? 4.767 1.299 3.072 1.00 98.19 92 SER A C 1
ATOM 656 O O . SER A 1 92 ? 4.406 0.779 2.019 1.00 98.19 92 SER A O 1
ATOM 658 N N . ILE A 1 93 ? 4.321 2.501 3.450 1.00 98.50 93 ILE A N 1
ATOM 659 C CA . ILE A 1 93 ? 3.464 3.330 2.608 1.00 98.50 93 ILE A CA 1
ATOM 660 C C . ILE A 1 93 ? 4.340 3.921 1.510 1.00 98.50 93 ILE A C 1
ATOM 662 O O . ILE A 1 93 ? 5.083 4.873 1.736 1.00 98.50 93 ILE A O 1
ATOM 666 N N . GLY A 1 94 ? 4.275 3.314 0.333 1.00 97.50 94 GLY A N 1
ATOM 667 C CA . GLY A 1 94 ? 5.106 3.659 -0.805 1.00 97.50 94 GLY A CA 1
ATOM 668 C C . GLY A 1 94 ? 4.760 2.801 -2.013 1.00 97.50 94 GLY A C 1
ATOM 669 O O . GLY A 1 94 ? 4.067 1.789 -1.898 1.00 97.50 94 GLY A O 1
ATOM 670 N N . VAL A 1 95 ? 5.244 3.235 -3.171 1.00 97.88 95 VAL A N 1
ATOM 671 C CA . VAL A 1 95 ? 5.128 2.526 -4.445 1.00 97.88 95 VAL A CA 1
ATOM 672 C C . VAL A 1 95 ? 6.495 2.570 -5.104 1.00 97.88 95 VAL A C 1
ATOM 674 O O . VAL A 1 95 ? 7.168 3.599 -5.065 1.00 97.88 95 VAL A O 1
ATOM 677 N N . PHE A 1 96 ? 6.911 1.458 -5.692 1.00 96.88 96 PHE A N 1
ATOM 678 C CA . PHE A 1 96 ? 8.135 1.389 -6.473 1.00 96.88 96 PHE A CA 1
ATOM 679 C C . PHE A 1 96 ? 7.895 0.553 -7.726 1.00 96.88 96 PHE A C 1
ATOM 681 O O . PHE A 1 96 ? 6.973 -0.262 -7.783 1.00 96.88 96 PHE A O 1
ATOM 688 N N . LEU A 1 97 ? 8.750 0.764 -8.718 1.00 96.75 97 LEU A N 1
ATOM 689 C CA . LEU A 1 97 ? 8.830 -0.018 -9.941 1.00 96.75 97 LEU A CA 1
ATOM 690 C C . LEU A 1 97 ? 10.298 -0.381 -10.151 1.00 96.75 97 LEU A C 1
ATOM 692 O O . LEU A 1 97 ? 11.177 0.450 -9.925 1.00 96.75 97 LEU A O 1
ATOM 696 N N . ILE A 1 98 ? 10.559 -1.623 -10.553 1.00 96.50 98 ILE A N 1
ATOM 697 C CA . ILE A 1 98 ? 11.904 -2.084 -10.901 1.00 96.50 98 ILE A CA 1
ATOM 698 C C . ILE A 1 98 ? 12.006 -2.135 -12.422 1.00 96.50 98 ILE A C 1
ATOM 700 O O . ILE A 1 98 ? 11.169 -2.752 -13.078 1.00 96.50 98 ILE A O 1
ATOM 704 N N . HIS A 1 99 ? 13.050 -1.507 -12.958 1.00 97.62 99 HIS A N 1
ATOM 705 C CA . HIS A 1 99 ? 13.571 -1.768 -14.296 1.00 97.62 99 HIS A CA 1
ATOM 706 C C . HIS A 1 99 ? 14.969 -2.367 -14.137 1.00 97.62 99 HIS A C 1
ATOM 708 O O . HIS A 1 99 ? 15.749 -1.896 -13.307 1.00 97.62 99 HIS A O 1
ATOM 714 N N . GLU A 1 100 ? 15.255 -3.415 -14.898 1.00 97.50 100 GLU A N 1
ATOM 715 C CA . GLU A 1 100 ? 16.549 -4.088 -14.923 1.00 97.50 100 GLU A CA 1
ATOM 716 C C . GLU A 1 100 ? 17.091 -4.037 -16.350 1.00 97.50 100 GLU A C 1
ATOM 718 O O . GLU A 1 100 ? 16.416 -4.464 -17.283 1.00 97.50 100 GLU A O 1
ATOM 723 N N . ASP A 1 101 ? 18.302 -3.510 -16.514 1.00 97.94 101 ASP A N 1
ATOM 724 C CA . ASP A 1 101 ? 19.021 -3.511 -17.785 1.00 97.94 101 ASP A CA 1
ATOM 725 C C . ASP A 1 101 ? 19.970 -4.714 -17.838 1.00 97.94 101 ASP A C 1
ATOM 727 O O . ASP A 1 101 ? 20.963 -4.785 -17.112 1.00 97.94 101 ASP A O 1
ATOM 731 N N . MET A 1 102 ? 19.650 -5.661 -18.715 1.00 98.06 102 MET A N 1
ATOM 732 C CA . MET A 1 102 ? 20.411 -6.884 -18.956 1.00 98.06 102 MET A CA 1
ATOM 733 C C . MET A 1 102 ? 21.264 -6.803 -20.230 1.00 98.06 102 MET A C 1
ATOM 735 O O . MET A 1 102 ? 21.926 -7.783 -20.582 1.00 98.06 102 MET A O 1
ATOM 739 N N . SER A 1 103 ? 21.280 -5.664 -20.928 1.00 97.62 103 SER A N 1
ATOM 740 C CA . SER A 1 103 ? 21.927 -5.515 -22.239 1.00 97.62 103 SER A CA 1
ATOM 741 C C . SER A 1 103 ? 23.412 -5.898 -22.217 1.00 97.62 103 SER A C 1
ATOM 743 O O . SER A 1 103 ? 23.877 -6.650 -23.075 1.00 97.62 103 SER A O 1
ATOM 745 N N . ALA A 1 104 ? 24.153 -5.474 -21.189 1.00 97.88 104 ALA A N 1
ATOM 746 C CA . ALA A 1 104 ? 25.568 -5.808 -21.027 1.00 97.88 104 ALA A CA 1
ATOM 747 C C . ALA A 1 104 ? 25.805 -7.306 -20.761 1.00 97.88 104 ALA A C 1
ATOM 749 O O . ALA A 1 104 ? 26.770 -7.880 -21.269 1.00 97.88 104 ALA A O 1
ATOM 750 N N . ALA A 1 105 ? 24.922 -7.949 -19.990 1.00 98.12 105 ALA A N 1
ATOM 751 C CA . ALA A 1 105 ? 25.012 -9.378 -19.702 1.00 98.12 105 ALA A CA 1
ATOM 752 C C . ALA A 1 105 ? 24.753 -10.218 -20.962 1.00 98.12 105 ALA A C 1
ATOM 754 O O . ALA A 1 105 ? 25.490 -11.164 -21.237 1.00 98.12 105 ALA A O 1
ATOM 755 N N . LEU A 1 106 ? 23.758 -9.831 -21.762 1.00 98.00 106 LEU A N 1
ATOM 756 C CA . LEU A 1 106 ? 23.426 -10.491 -23.027 1.00 98.00 106 LEU A CA 1
ATOM 757 C C . LEU A 1 106 ? 24.537 -10.319 -24.067 1.00 98.00 106 LEU A C 1
ATOM 759 O O . LEU A 1 106 ? 24.941 -11.292 -24.700 1.00 98.00 106 LEU A O 1
ATOM 763 N N . ALA A 1 107 ? 25.109 -9.117 -24.175 1.00 97.44 107 ALA A N 1
ATOM 764 C CA . ALA A 1 107 ? 26.257 -8.873 -25.044 1.00 97.44 107 ALA A CA 1
ATOM 765 C C . ALA A 1 107 ? 27.468 -9.739 -24.652 1.00 97.44 107 ALA A C 1
ATOM 767 O O . ALA A 1 107 ? 28.127 -10.308 -25.522 1.00 97.44 107 ALA A O 1
ATOM 768 N N . ALA A 1 108 ? 27.737 -9.898 -23.350 1.00 98.19 108 ALA A N 1
ATOM 769 C CA . ALA A 1 108 ? 28.796 -10.780 -22.854 1.00 98.19 108 ALA A CA 1
ATOM 770 C C . ALA A 1 108 ? 28.525 -12.268 -23.149 1.00 98.19 108 ALA A C 1
ATOM 772 O O . ALA A 1 108 ? 29.468 -13.033 -23.351 1.00 98.19 108 ALA A O 1
ATOM 773 N N . ALA A 1 109 ? 27.253 -12.668 -23.215 1.00 98.00 109 ALA A N 1
ATOM 774 C CA . ALA A 1 109 ? 26.830 -14.003 -23.633 1.00 98.00 109 ALA A CA 1
ATOM 775 C C . ALA A 1 109 ? 26.853 -14.205 -25.164 1.00 98.00 109 ALA A C 1
ATOM 777 O O . ALA A 1 109 ? 26.639 -15.319 -25.638 1.00 98.00 109 ALA A O 1
ATOM 778 N N . GLY A 1 110 ? 27.134 -13.154 -25.944 1.00 98.00 110 GLY A N 1
ATOM 779 C CA . GLY A 1 110 ? 27.094 -13.197 -27.406 1.00 98.00 110 GLY A CA 1
ATOM 780 C C . GLY A 1 110 ? 25.676 -13.183 -27.986 1.00 98.00 110 GLY A C 1
ATOM 781 O O . GLY A 1 110 ? 25.487 -13.554 -29.143 1.00 98.00 110 GLY A O 1
ATOM 782 N N . GLU A 1 111 ? 24.680 -12.763 -27.204 1.00 98.06 111 GLU A N 1
ATOM 783 C CA . GLU A 1 111 ? 23.282 -12.684 -27.622 1.00 98.06 111 GLU A CA 1
ATOM 784 C C . GLU A 1 111 ? 22.924 -11.275 -28.112 1.00 98.06 111 GLU A C 1
ATOM 786 O O . GLU A 1 111 ? 23.367 -10.264 -27.570 1.00 98.06 111 GLU A O 1
ATOM 791 N N . THR A 1 112 ? 22.098 -11.194 -29.157 1.00 97.06 112 THR A N 1
ATOM 792 C CA . THR A 1 112 ? 21.552 -9.930 -29.671 1.00 97.06 112 THR A CA 1
ATOM 793 C C . THR A 1 112 ? 20.038 -10.024 -29.733 1.00 97.06 112 THR A C 1
ATOM 795 O O . THR A 1 112 ? 19.492 -10.923 -30.372 1.00 97.06 112 THR A O 1
ATOM 798 N N . VAL A 1 113 ? 19.359 -9.068 -29.101 1.00 97.31 113 VAL A N 1
ATOM 799 C CA . VAL A 1 113 ? 17.899 -8.970 -29.112 1.00 97.31 113 VAL A CA 1
ATOM 800 C C . VAL A 1 113 ? 17.484 -7.835 -30.041 1.00 97.31 113 VAL A C 1
ATOM 802 O O . VAL A 1 113 ? 17.999 -6.725 -29.960 1.00 97.31 113 VAL A O 1
ATOM 805 N N . THR A 1 114 ? 16.548 -8.109 -30.946 1.00 96.75 114 THR A N 1
ATOM 806 C CA . THR A 1 114 ? 15.929 -7.097 -31.812 1.00 96.75 114 THR A CA 1
ATOM 807 C C . THR A 1 114 ? 14.432 -7.082 -31.554 1.00 96.75 114 THR A C 1
ATOM 809 O O . THR A 1 114 ? 13.762 -8.105 -31.694 1.00 96.75 114 THR A O 1
ATOM 812 N N . LEU A 1 115 ? 13.899 -5.921 -31.178 1.00 96.06 115 LEU A N 1
ATOM 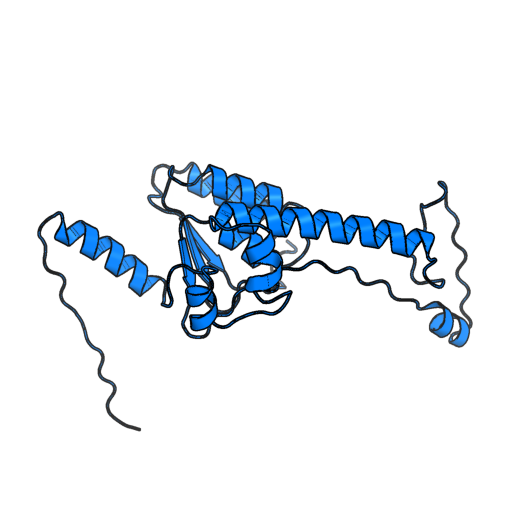813 C CA . LEU A 1 115 ? 12.482 -5.753 -30.876 1.00 96.06 115 LEU A CA 1
ATOM 814 C C . LEU A 1 115 ? 11.722 -5.295 -32.123 1.00 96.06 115 LEU A C 1
ATOM 816 O O . LEU A 1 115 ? 12.045 -4.274 -32.723 1.00 96.06 115 LEU A O 1
ATOM 820 N N . ILE A 1 116 ? 10.682 -6.040 -32.497 1.00 97.31 116 ILE A N 1
ATOM 821 C CA . ILE A 1 116 ? 9.762 -5.695 -33.588 1.00 97.31 116 ILE A CA 1
ATOM 822 C C . ILE A 1 116 ? 8.431 -5.311 -32.945 1.00 97.31 116 ILE A C 1
ATOM 824 O O . ILE A 1 116 ? 7.788 -6.142 -32.303 1.00 97.31 116 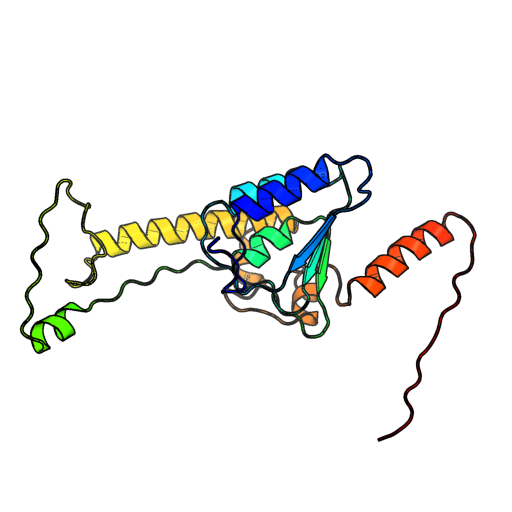ILE A O 1
ATOM 828 N N . SER A 1 117 ? 8.021 -4.049 -33.074 1.00 96.50 117 SER A N 1
ATOM 829 C CA . SER A 1 117 ? 6.835 -3.530 -32.387 1.00 96.50 117 SER A CA 1
ATOM 830 C C . SER A 1 117 ? 6.077 -2.486 -33.211 1.00 96.50 117 SER A C 1
ATOM 832 O O . SER A 1 117 ? 6.579 -1.958 -34.201 1.00 96.50 117 SER A O 1
ATOM 834 N N . ALA A 1 118 ? 4.837 -2.209 -32.801 1.00 97.25 118 ALA A N 1
ATOM 835 C CA . ALA A 1 118 ? 4.000 -1.151 -33.354 1.00 97.25 118 ALA A CA 1
ATOM 836 C C . ALA A 1 118 ? 3.515 -0.230 -32.224 1.00 97.25 118 ALA A C 1
ATOM 838 O O . ALA A 1 118 ? 3.051 -0.708 -31.187 1.00 97.25 118 ALA A O 1
ATOM 839 N N . GLY A 1 119 ? 3.595 1.085 -32.454 1.00 96.56 119 GLY A N 1
ATOM 840 C CA . GLY A 1 119 ? 3.332 2.135 -31.462 1.00 96.56 119 GLY A CA 1
ATOM 841 C C . GLY A 1 119 ? 4.618 2.643 -30.799 1.00 96.56 119 GLY A C 1
ATOM 842 O O . GLY A 1 119 ? 5.422 1.841 -30.332 1.00 96.56 119 GLY A O 1
ATOM 843 N N . LYS A 1 120 ? 4.797 3.976 -30.746 1.00 95.50 120 LYS A N 1
ATOM 844 C CA . LYS A 1 120 ? 6.050 4.651 -30.331 1.00 95.50 120 LYS A CA 1
ATOM 845 C C . LYS A 1 120 ? 6.629 4.111 -29.015 1.00 95.50 120 LYS A C 1
ATOM 847 O O . LYS A 1 120 ? 7.829 3.904 -28.926 1.00 95.50 120 LYS A O 1
ATOM 852 N N . TYR A 1 121 ? 5.771 3.857 -28.031 1.00 96.31 121 TYR A N 1
ATOM 853 C CA . TYR A 1 121 ? 6.164 3.514 -26.661 1.00 96.31 121 TYR A CA 1
ATOM 854 C C . TYR A 1 121 ? 6.016 2.026 -26.321 1.00 96.31 121 TYR A C 1
ATOM 856 O O . TYR A 1 121 ? 6.147 1.623 -25.171 1.00 96.31 121 TYR A O 1
ATOM 864 N N . LYS A 1 122 ? 5.701 1.172 -27.307 1.00 96.75 122 LYS A N 1
ATOM 865 C CA . LYS A 1 122 ? 5.246 -0.206 -27.051 1.00 96.75 122 LYS A CA 1
ATOM 866 C C . LYS A 1 122 ? 6.288 -1.093 -26.356 1.00 96.75 122 LYS A C 1
ATOM 868 O O . LYS A 1 122 ? 5.910 -2.091 -25.745 1.00 96.75 122 LYS A O 1
ATOM 873 N N . VAL A 1 123 ? 7.564 -0.742 -26.485 1.00 96.56 123 VAL A N 1
ATOM 874 C CA . VAL A 1 123 ? 8.703 -1.493 -25.943 1.00 96.56 123 VAL A CA 1
ATOM 875 C C . VAL A 1 123 ? 9.469 -0.726 -24.867 1.00 96.56 123 VAL A C 1
ATOM 877 O O . VAL A 1 123 ? 10.525 -1.186 -24.443 1.00 96.56 123 VAL A O 1
ATOM 880 N N . GLU A 1 124 ? 8.963 0.420 -24.405 1.00 96.19 124 GLU A N 1
ATOM 881 C CA . GLU A 1 124 ? 9.595 1.127 -23.289 1.00 96.19 124 GLU A CA 1
ATOM 882 C C . GLU A 1 124 ? 9.664 0.236 -22.045 1.00 96.19 124 GLU A C 1
ATOM 884 O O . GLU A 1 124 ? 8.730 -0.505 -21.732 1.00 96.19 124 GLU A O 1
ATOM 889 N N . GLY A 1 125 ? 10.795 0.299 -21.341 1.00 95.19 125 GLY A N 1
ATOM 890 C CA . GLY A 1 125 ? 11.030 -0.520 -20.154 1.00 95.19 125 GLY A CA 1
ATOM 891 C C . GLY A 1 125 ? 11.423 -1.965 -20.425 1.00 95.19 125 GLY A C 1
ATOM 892 O O . GLY A 1 125 ? 11.449 -2.759 -19.486 1.00 95.19 125 GLY A O 1
ATOM 893 N N . ASN A 1 126 ? 11.720 -2.333 -21.672 1.00 97.12 126 ASN A N 1
ATOM 894 C CA . ASN A 1 126 ? 12.316 -3.635 -21.947 1.00 97.12 126 ASN A CA 1
ATOM 895 C C . ASN A 1 126 ? 13.693 -3.766 -21.252 1.00 97.12 126 ASN A C 1
ATOM 897 O O . ASN A 1 126 ? 14.366 -2.756 -21.032 1.00 97.12 126 ASN A O 1
ATOM 901 N N . PRO A 1 127 ? 14.126 -4.990 -20.905 1.00 97.25 127 PRO A N 1
ATOM 902 C CA . PRO A 1 127 ? 15.395 -5.208 -20.214 1.00 97.25 127 PRO A CA 1
ATOM 903 C C . PRO A 1 127 ? 16.598 -5.328 -21.163 1.00 97.25 127 PRO A C 1
ATOM 905 O O . PRO A 1 127 ? 17.699 -5.644 -20.723 1.00 97.25 127 PRO A O 1
ATOM 908 N N . PHE A 1 128 ? 16.403 -5.158 -22.472 1.00 97.56 128 PHE A N 1
ATOM 909 C CA . PHE A 1 128 ? 17.408 -5.470 -23.492 1.00 97.56 128 PHE A CA 1
ATOM 910 C C . PHE A 1 128 ? 18.201 -4.249 -23.959 1.00 97.56 128 PHE A C 1
ATOM 912 O O . PHE A 1 128 ? 19.158 -4.396 -24.717 1.00 97.56 128 PHE A O 1
ATOM 919 N N . GLU A 1 129 ? 17.832 -3.062 -23.488 1.00 95.88 129 GLU A N 1
ATOM 920 C CA . GLU A 1 129 ? 18.535 -1.805 -23.712 1.00 95.88 129 GLU A CA 1
ATOM 921 C C . GLU A 1 129 ? 18.415 -0.895 -22.473 1.00 95.88 129 GLU A C 1
ATOM 923 O O . GLU A 1 129 ? 17.490 -1.063 -21.667 1.00 95.88 129 GLU A O 1
ATOM 928 N N . PRO A 1 130 ? 19.320 0.088 -22.309 1.00 97.00 130 PRO A N 1
ATOM 929 C CA . PRO A 1 130 ? 19.235 1.047 -21.216 1.00 97.00 130 PRO A CA 1
ATOM 930 C C . PRO A 1 130 ? 17.919 1.832 -21.221 1.00 97.00 130 PRO A C 1
ATOM 932 O O . PRO A 1 130 ? 17.445 2.284 -22.265 1.00 97.00 130 PRO A O 1
ATOM 935 N N . LEU A 1 131 ? 17.358 2.067 -20.032 1.00 97.38 131 LEU A N 1
ATOM 936 C CA . LEU A 1 131 ? 16.137 2.858 -19.884 1.00 97.38 131 LEU A CA 1
ATOM 937 C C . LEU A 1 131 ? 16.375 4.312 -20.308 1.00 97.38 131 LEU A C 1
ATOM 939 O O . LEU A 1 131 ? 17.225 5.000 -19.739 1.00 97.38 131 LEU A O 1
ATOM 943 N N . THR A 1 132 ? 15.590 4.795 -21.270 1.00 97.19 132 THR A N 1
ATOM 944 C CA . THR A 1 132 ? 15.632 6.197 -21.701 1.00 97.19 132 THR A CA 1
ATOM 945 C C . THR A 1 132 ? 15.027 7.122 -20.642 1.00 97.19 132 THR A C 1
ATOM 947 O O . THR A 1 132 ? 14.179 6.716 -19.846 1.00 97.19 132 THR A O 1
ATOM 950 N N . GLU A 1 133 ? 15.414 8.400 -20.654 1.00 97.94 133 GLU A N 1
ATOM 951 C CA . GLU A 1 133 ? 14.842 9.391 -19.730 1.00 97.94 133 GLU A CA 1
ATOM 952 C C . GLU A 1 133 ? 13.349 9.664 -19.995 1.00 97.94 133 GLU A C 1
ATOM 954 O O . GLU A 1 133 ? 12.605 9.906 -19.048 1.00 97.94 133 GLU A O 1
ATOM 959 N N . GLU A 1 134 ? 12.883 9.561 -21.250 1.00 97.56 134 GLU A N 1
ATOM 960 C CA . GLU A 1 134 ? 11.450 9.662 -21.594 1.00 97.56 134 GLU A CA 1
ATOM 961 C C . GLU A 1 134 ? 10.655 8.519 -20.935 1.00 97.56 134 GLU A C 1
ATOM 963 O O . GLU A 1 134 ? 9.696 8.778 -20.204 1.00 97.56 134 GLU A O 1
ATOM 968 N N . ALA A 1 135 ? 11.119 7.272 -21.086 1.00 97.50 135 ALA A N 1
ATOM 969 C CA . ALA A 1 135 ? 10.490 6.102 -20.474 1.00 97.50 135 ALA A CA 1
ATOM 970 C C . ALA A 1 135 ? 10.541 6.158 -18.939 1.00 97.50 135 ALA A C 1
ATOM 972 O O . ALA A 1 135 ? 9.545 5.887 -18.265 1.00 97.50 135 ALA A O 1
ATOM 973 N N . ARG A 1 136 ? 11.689 6.555 -18.367 1.00 98.12 136 ARG A N 1
ATOM 974 C CA . ARG A 1 136 ? 11.849 6.752 -16.919 1.00 98.12 136 ARG A CA 1
ATOM 975 C C . ARG A 1 136 ? 10.849 7.778 -16.390 1.00 98.12 136 ARG A C 1
ATOM 977 O O . ARG A 1 136 ? 10.228 7.531 -15.357 1.00 98.12 136 ARG A O 1
ATOM 984 N N . GLY A 1 137 ? 10.681 8.901 -17.090 1.00 98.38 137 GLY A N 1
ATOM 985 C CA . GLY A 1 137 ? 9.712 9.941 -16.747 1.00 98.38 137 GLY A CA 1
ATOM 986 C C . GLY A 1 137 ? 8.281 9.406 -16.711 1.00 98.38 137 GLY A C 1
ATOM 987 O O . GLY A 1 137 ? 7.611 9.533 -15.688 1.00 98.38 137 GLY A O 1
ATOM 988 N N . ALA A 1 138 ? 7.851 8.719 -17.773 1.00 98.06 138 ALA A N 1
ATOM 989 C CA . ALA A 1 138 ? 6.514 8.127 -17.853 1.00 98.06 138 ALA A CA 1
ATOM 990 C C . ALA A 1 138 ? 6.258 7.084 -16.744 1.00 98.06 138 ALA A C 1
ATOM 992 O O . ALA A 1 138 ? 5.200 7.072 -16.111 1.00 98.06 138 ALA A O 1
ATOM 993 N N . MET A 1 139 ? 7.242 6.231 -16.444 1.00 98.12 139 MET A N 1
ATOM 994 C CA . MET A 1 139 ? 7.145 5.269 -15.338 1.00 98.12 139 MET A CA 1
ATOM 995 C C . MET A 1 139 ? 7.089 5.958 -13.971 1.00 98.12 139 MET A C 1
ATOM 997 O O . MET A 1 139 ? 6.344 5.526 -13.089 1.00 98.12 139 MET A O 1
ATOM 1001 N N . GLN A 1 140 ? 7.846 7.040 -13.780 1.00 98.50 140 GLN A N 1
ATOM 1002 C CA . GLN A 1 140 ? 7.834 7.803 -12.535 1.00 98.50 140 GLN A CA 1
ATOM 1003 C C . GLN A 1 140 ? 6.492 8.512 -12.314 1.00 98.50 140 GLN A C 1
ATOM 1005 O O . GLN A 1 140 ? 6.014 8.561 -11.180 1.00 98.50 140 GLN A O 1
ATOM 1010 N N . GLU A 1 141 ? 5.860 9.030 -13.369 1.00 98.44 141 GLU A N 1
ATOM 1011 C CA . GLU A 1 141 ? 4.506 9.592 -13.299 1.00 98.44 141 GLU A CA 1
ATOM 1012 C C . GLU A 1 141 ? 3.496 8.551 -12.810 1.00 98.44 141 GLU A C 1
ATOM 1014 O O . GLU A 1 141 ? 2.739 8.826 -11.878 1.00 98.44 141 GLU A O 1
ATOM 1019 N N . MET A 1 142 ? 3.562 7.327 -13.341 1.00 97.00 142 MET A N 1
ATOM 1020 C CA . MET A 1 142 ? 2.723 6.213 -12.893 1.00 97.00 142 MET A CA 1
ATOM 1021 C C . MET A 1 142 ? 2.959 5.861 -11.413 1.00 97.00 142 MET A C 1
ATOM 1023 O O . MET A 1 142 ? 2.009 5.711 -10.642 1.00 97.00 142 MET A O 1
ATOM 1027 N N . VAL A 1 143 ? 4.221 5.772 -10.975 1.00 98.25 143 VAL A N 1
ATOM 1028 C CA . VAL A 1 143 ? 4.563 5.542 -9.558 1.00 98.25 143 VAL A CA 1
ATOM 1029 C C . VAL A 1 143 ? 4.000 6.656 -8.667 1.00 98.25 143 VAL A C 1
ATOM 1031 O O . VAL A 1 143 ? 3.421 6.381 -7.611 1.00 98.25 143 VAL A O 1
ATOM 1034 N N . ASN A 1 144 ? 4.124 7.914 -9.098 1.00 98.56 144 ASN A N 1
ATOM 1035 C CA . ASN A 1 144 ? 3.625 9.077 -8.367 1.00 98.56 144 ASN A CA 1
ATOM 1036 C C . ASN A 1 144 ? 2.096 9.084 -8.264 1.00 98.56 144 ASN A C 1
ATOM 1038 O O . ASN A 1 144 ? 1.556 9.445 -7.214 1.00 98.56 144 ASN A O 1
ATOM 1042 N N . GLU A 1 145 ? 1.401 8.681 -9.326 1.00 98.44 145 GLU A N 1
ATOM 1043 C CA . GLU A 1 145 ? -0.053 8.561 -9.347 1.00 98.44 145 GLU A CA 1
ATOM 1044 C C . GLU A 1 145 ? -0.531 7.549 -8.299 1.00 98.44 145 GLU A C 1
ATOM 1046 O O . GLU A 1 145 ? -1.327 7.898 -7.418 1.00 98.44 145 GLU A O 1
ATOM 1051 N N . TYR A 1 146 ? 0.026 6.335 -8.313 1.00 98.38 146 TYR A N 1
ATOM 1052 C CA . TYR A 1 146 ? -0.329 5.299 -7.343 1.00 98.38 146 TYR A CA 1
ATOM 1053 C C . TYR A 1 146 ? 0.033 5.685 -5.908 1.00 98.38 146 TYR A C 1
ATOM 1055 O O . TYR A 1 146 ? -0.762 5.471 -4.991 1.00 98.38 146 TYR A O 1
ATOM 1063 N N . TYR A 1 147 ? 1.187 6.321 -5.686 1.00 98.62 147 TYR A N 1
ATOM 1064 C CA . TYR A 1 147 ? 1.534 6.842 -4.362 1.00 98.62 147 TYR A CA 1
ATOM 1065 C C . TYR A 1 147 ? 0.558 7.941 -3.905 1.00 98.62 147 TYR A C 1
ATOM 1067 O O . TYR A 1 147 ? 0.186 8.028 -2.728 1.00 98.62 147 TYR A O 1
ATOM 1075 N N . GLY A 1 148 ? 0.084 8.764 -4.842 1.00 98.56 148 GLY A N 1
ATOM 1076 C CA . GLY A 1 148 ? -0.975 9.741 -4.622 1.00 98.56 148 GLY A CA 1
ATOM 1077 C C . GLY A 1 148 ? -2.290 9.100 -4.178 1.00 98.56 148 GLY A C 1
ATOM 1078 O O . GLY A 1 148 ? -2.880 9.567 -3.205 1.00 98.56 148 GLY A O 1
ATOM 1079 N N . MET A 1 149 ? -2.731 8.033 -4.847 1.00 98.62 149 MET A N 1
ATOM 1080 C CA . MET A 1 149 ? -3.920 7.264 -4.457 1.00 98.62 149 MET A CA 1
ATOM 1081 C C . MET A 1 149 ? -3.755 6.663 -3.056 1.00 98.62 149 MET A C 1
ATOM 1083 O O . MET A 1 149 ? -4.588 6.908 -2.185 1.00 98.62 149 MET A O 1
ATOM 1087 N N . PHE A 1 150 ? -2.630 5.987 -2.802 1.00 98.56 150 PHE A N 1
ATOM 1088 C CA . PHE A 1 150 ? -2.357 5.325 -1.525 1.00 98.56 150 PHE A CA 1
ATOM 1089 C C . PHE A 1 150 ? -2.380 6.318 -0.355 1.00 98.56 150 PHE A C 1
ATOM 1091 O O . PHE A 1 150 ? -3.100 6.141 0.630 1.00 98.56 150 PHE A O 1
ATOM 1098 N N . THR A 1 151 ? -1.638 7.421 -0.474 1.00 98.75 151 THR A N 1
ATOM 1099 C CA . THR A 1 151 ? -1.560 8.426 0.597 1.00 98.75 151 THR A CA 1
ATOM 1100 C C . THR A 1 151 ? -2.897 9.126 0.846 1.00 98.75 151 THR A C 1
ATOM 1102 O O . THR A 1 151 ? -3.228 9.397 2.001 1.00 98.75 151 THR A O 1
ATOM 1105 N N . LYS A 1 152 ? -3.705 9.371 -0.197 1.00 98.81 152 LYS A N 1
ATOM 1106 C CA . LYS A 1 152 ? -5.068 9.916 -0.058 1.00 98.81 152 LYS A CA 1
ATOM 1107 C C . LYS A 1 152 ? -6.011 8.942 0.643 1.00 98.81 152 LYS A C 1
ATOM 1109 O O . LYS A 1 152 ? -6.746 9.361 1.536 1.00 98.81 152 LYS A O 1
ATOM 1114 N N . ALA A 1 153 ? -5.975 7.667 0.273 1.00 98.75 153 ALA A N 1
ATOM 1115 C CA . ALA A 1 153 ? -6.815 6.645 0.879 1.00 98.75 153 ALA A CA 1
ATOM 1116 C C . ALA A 1 153 ? -6.488 6.454 2.363 1.00 98.75 153 ALA A C 1
ATOM 1118 O O . ALA A 1 153 ? -7.384 6.524 3.198 1.00 98.75 153 ALA A O 1
ATOM 1119 N N . VAL A 1 154 ? -5.207 6.319 2.723 1.00 98.75 154 VAL A N 1
ATOM 1120 C CA . VAL A 1 154 ? -4.796 6.210 4.134 1.00 98.75 154 VAL A CA 1
ATOM 1121 C C . VAL A 1 154 ? -5.199 7.459 4.920 1.00 98.75 154 VAL A C 1
ATOM 1123 O O . VAL A 1 154 ? -5.725 7.335 6.024 1.00 98.75 154 VAL A O 1
ATOM 1126 N N . ALA A 1 155 ? -5.012 8.654 4.351 1.00 98.81 155 ALA A N 1
ATOM 1127 C CA . ALA A 1 155 ? -5.407 9.907 4.993 1.00 98.81 155 ALA A CA 1
ATOM 1128 C C . ALA A 1 155 ? -6.913 9.944 5.297 1.00 98.81 155 ALA A C 1
ATOM 1130 O O . ALA A 1 155 ? -7.302 10.188 6.440 1.00 98.81 155 ALA A O 1
ATOM 1131 N N . ARG A 1 156 ? -7.754 9.612 4.304 1.00 98.62 156 ARG A N 1
ATOM 1132 C CA . ARG A 1 156 ? -9.210 9.449 4.462 1.00 98.62 156 ARG A CA 1
ATOM 1133 C C . ARG A 1 156 ? -9.530 8.437 5.560 1.00 98.62 156 ARG A C 1
ATOM 1135 O O . ARG A 1 156 ? -10.296 8.728 6.473 1.00 98.62 156 ARG A O 1
ATOM 1142 N N . ASN A 1 157 ? -8.928 7.256 5.478 1.00 98.69 157 ASN A N 1
ATOM 1143 C CA . ASN A 1 157 ? -9.286 6.117 6.309 1.00 98.69 157 ASN A CA 1
ATOM 1144 C C . ASN A 1 157 ? -8.907 6.296 7.787 1.00 98.69 157 ASN A C 1
ATOM 1146 O O . ASN A 1 157 ? -9.605 5.767 8.659 1.00 98.69 157 ASN A O 1
ATOM 1150 N N . ARG A 1 158 ? -7.813 7.024 8.052 1.00 98.12 158 ARG A N 1
ATOM 1151 C CA . ARG A 1 158 ? -7.273 7.305 9.393 1.00 98.12 158 ARG A CA 1
ATOM 1152 C C . ARG A 1 158 ? -7.642 8.696 9.926 1.00 98.12 158 ARG A C 1
ATOM 1154 O O . ARG A 1 158 ? -7.292 9.013 11.056 1.00 98.12 158 ARG A O 1
ATOM 1161 N N . GLY A 1 159 ? -8.349 9.514 9.142 1.00 97.81 159 GLY A N 1
ATOM 1162 C CA . GLY A 1 159 ? -8.825 10.836 9.565 1.00 97.81 159 GLY A CA 1
ATOM 1163 C C . GLY A 1 159 ? -7.716 11.880 9.741 1.00 97.81 159 GLY A C 1
ATOM 1164 O O . GLY A 1 159 ? -7.816 12.736 10.617 1.00 97.81 159 GLY A O 1
ATOM 1165 N N . VAL A 1 160 ? -6.658 11.810 8.929 1.00 98.19 160 VAL A N 1
ATOM 1166 C CA . VAL A 1 160 ? -5.485 12.705 8.992 1.00 98.19 160 VAL A CA 1
ATOM 1167 C C . VAL A 1 160 ? -5.275 13.436 7.665 1.00 98.19 160 VAL A C 1
ATOM 1169 O O . VAL A 1 160 ? -5.927 13.132 6.665 1.00 98.19 160 VAL A O 1
ATOM 1172 N N . LYS A 1 161 ? -4.359 14.411 7.611 1.00 98.25 161 LYS A N 1
ATOM 1173 C CA . LYS A 1 16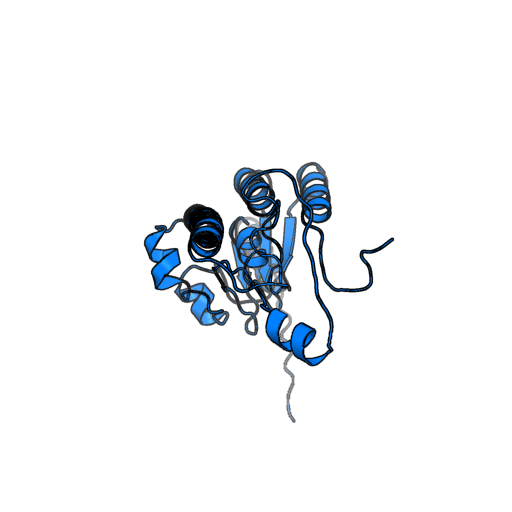1 ? -4.014 15.064 6.341 1.00 98.25 161 LYS A CA 1
ATOM 1174 C C . LYS A 1 161 ? -3.083 14.164 5.530 1.00 98.25 161 LYS A C 1
ATOM 1176 O O . LYS A 1 161 ? -2.248 13.449 6.074 1.00 98.25 161 LYS A O 1
ATOM 1181 N N . VAL A 1 162 ? -3.134 14.285 4.203 1.00 98.44 162 VAL A N 1
ATOM 1182 C CA . VAL A 1 162 ? -2.195 13.589 3.298 1.00 98.44 162 VAL A CA 1
ATOM 1183 C C . VAL A 1 162 ? -0.732 13.906 3.636 1.00 98.44 162 VAL A C 1
ATOM 1185 O O . VAL A 1 162 ? 0.125 13.033 3.531 1.00 98.44 162 VAL A O 1
ATOM 1188 N N . ALA A 1 163 ? -0.442 15.135 4.076 1.00 98.00 163 ALA A N 1
ATOM 1189 C CA . ALA A 1 163 ? 0.897 15.526 4.516 1.00 98.00 163 ALA A CA 1
ATOM 1190 C C . ALA A 1 163 ? 1.368 14.741 5.754 1.00 98.00 163 ALA A C 1
ATOM 1192 O O . ALA A 1 163 ? 2.537 14.370 5.819 1.00 98.00 163 ALA A O 1
ATOM 1193 N N . ASP A 1 164 ? 0.461 14.432 6.685 1.00 97.06 164 ASP A N 1
ATOM 1194 C CA . ASP A 1 164 ? 0.774 13.652 7.886 1.00 97.06 164 ASP A CA 1
ATOM 1195 C C . ASP A 1 164 ? 1.100 12.201 7.510 1.00 97.06 164 ASP A C 1
ATOM 1197 O O . ASP A 1 164 ? 2.035 11.614 8.046 1.00 97.06 164 ASP A O 1
ATOM 1201 N N . VAL A 1 165 ? 0.399 11.638 6.518 1.00 98.12 165 VAL A N 1
ATOM 1202 C CA . VAL A 1 165 ? 0.739 10.311 5.977 1.00 98.12 165 VAL A CA 1
ATOM 1203 C C . VAL A 1 165 ? 2.124 10.331 5.333 1.00 98.12 165 VAL A C 1
ATOM 1205 O O 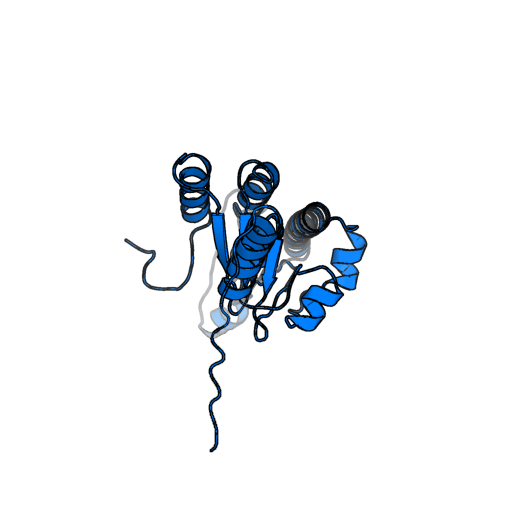. VAL A 1 165 ? 2.954 9.476 5.630 1.00 98.12 165 VAL A O 1
ATOM 1208 N N . ARG A 1 166 ? 2.391 11.317 4.468 1.00 97.75 166 ARG A N 1
ATOM 1209 C CA . ARG A 1 166 ? 3.651 11.403 3.717 1.00 97.75 166 ARG A CA 1
ATOM 1210 C C . ARG A 1 166 ? 4.868 11.602 4.612 1.00 97.75 166 ARG A C 1
ATOM 1212 O O . ARG A 1 166 ? 5.887 10.996 4.328 1.00 97.75 166 ARG A O 1
ATOM 1219 N N . ASN A 1 167 ? 4.748 12.405 5.669 1.00 95.81 167 ASN A N 1
ATOM 1220 C CA . ASN A 1 167 ? 5.891 12.846 6.478 1.00 95.81 167 ASN A CA 1
ATOM 1221 C C . ASN A 1 167 ? 5.891 12.277 7.907 1.00 95.81 167 ASN A C 1
ATOM 1223 O O . ASN A 1 167 ? 6.810 12.535 8.676 1.00 95.81 167 ASN A O 1
ATOM 1227 N N . GLY A 1 168 ? 4.832 11.569 8.303 1.00 93.31 168 GLY A N 1
ATOM 1228 C CA . GLY A 1 168 ? 4.638 11.097 9.673 1.00 93.31 168 GLY A CA 1
ATOM 1229 C C . GLY A 1 168 ? 4.488 9.587 9.792 1.00 93.31 168 GLY A C 1
ATOM 1230 O O . GLY A 1 168 ? 4.753 9.046 10.860 1.00 93.31 168 GLY A O 1
ATOM 1231 N N . PHE A 1 169 ? 4.098 8.875 8.728 1.00 96.56 169 PHE A N 1
ATOM 1232 C CA . PHE A 1 169 ? 3.818 7.428 8.788 1.00 96.56 169 PHE A CA 1
ATOM 1233 C C . PHE A 1 169 ? 5.001 6.570 8.306 1.00 96.56 169 PHE A C 1
ATOM 1235 O O . PHE A 1 169 ? 4.827 5.490 7.742 1.00 96.56 169 PHE A O 1
ATOM 1242 N N . GLY A 1 170 ? 6.223 7.057 8.538 1.00 92.00 170 GLY A N 1
ATOM 1243 C CA . GLY A 1 170 ? 7.459 6.298 8.339 1.00 92.00 170 GLY A CA 1
ATOM 1244 C C . GLY A 1 170 ? 8.108 6.413 6.958 1.00 92.00 170 GLY A C 1
ATOM 1245 O O . GLY A 1 170 ? 9.141 5.779 6.762 1.00 92.00 170 GLY A O 1
ATOM 1246 N N . GLU A 1 171 ? 7.556 7.202 6.026 1.00 95.25 171 GLU A N 1
ATOM 1247 C CA . GLU A 1 171 ? 8.205 7.540 4.740 1.00 95.25 171 GLU A CA 1
ATOM 1248 C C . GLU A 1 171 ? 8.703 6.298 3.965 1.00 95.25 171 GLU A C 1
ATOM 1250 O O . GLU A 1 171 ? 9.848 6.216 3.525 1.00 95.25 171 GLU A O 1
ATOM 1255 N N . GLY A 1 172 ? 7.850 5.272 3.858 1.00 95.25 172 GLY A N 1
ATOM 1256 C CA . GLY A 1 172 ? 8.173 4.000 3.198 1.00 95.25 172 GLY A CA 1
ATOM 1257 C C . GLY A 1 172 ? 8.780 2.923 4.108 1.00 95.25 172 GLY A C 1
ATOM 1258 O O . GLY A 1 172 ? 8.907 1.772 3.688 1.00 95.25 172 GLY A O 1
ATOM 1259 N N . ARG A 1 173 ? 9.089 3.234 5.372 1.00 97.50 173 ARG A N 1
ATOM 1260 C CA . ARG A 1 173 ? 9.487 2.242 6.385 1.00 97.50 173 ARG A CA 1
ATOM 1261 C C . ARG A 1 173 ? 8.271 1.589 7.035 1.00 97.50 173 ARG A C 1
ATOM 1263 O O . ARG A 1 173 ? 7.172 2.143 7.057 1.00 97.50 173 ARG A O 1
ATOM 1270 N N . VAL A 1 174 ? 8.481 0.407 7.602 1.00 98.00 174 VAL A N 1
ATOM 1271 C CA . VAL A 1 174 ? 7.563 -0.150 8.601 1.00 98.00 174 VAL A CA 1
ATOM 1272 C C . VAL A 1 174 ? 7.895 0.412 9.981 1.00 98.00 174 VAL A C 1
ATOM 1274 O O . VAL A 1 174 ? 9.043 0.758 10.264 1.00 98.00 174 VAL A O 1
ATOM 1277 N N . VAL A 1 175 ? 6.893 0.469 10.850 1.00 98.25 175 VAL A N 1
ATOM 1278 C CA . VAL A 1 175 ? 7.030 0.835 12.261 1.00 98.25 175 VAL A CA 1
ATOM 1279 C C . VAL A 1 175 ? 6.440 -0.262 13.142 1.00 98.25 175 VAL A C 1
ATOM 1281 O O . VAL A 1 175 ? 5.502 -0.956 12.749 1.00 98.25 175 VAL A O 1
ATOM 1284 N N . GLY A 1 176 ? 6.996 -0.439 14.340 1.00 98.00 176 GLY A N 1
ATOM 1285 C CA . GLY A 1 176 ? 6.489 -1.416 15.306 1.00 98.00 176 GLY A CA 1
ATOM 1286 C C . GLY A 1 176 ? 5.173 -0.978 15.956 1.00 98.00 176 GLY A C 1
ATOM 1287 O O . GLY A 1 176 ? 4.842 0.207 15.985 1.00 98.00 176 GLY A O 1
ATOM 1288 N N . ALA A 1 177 ? 4.454 -1.929 16.552 1.00 97.50 177 ALA A N 1
ATOM 1289 C CA . ALA A 1 177 ? 3.120 -1.748 17.129 1.00 97.50 177 ALA A CA 1
ATOM 1290 C C . ALA A 1 177 ? 2.936 -0.503 18.017 1.00 97.50 177 ALA A C 1
ATOM 1292 O O . ALA A 1 177 ? 1.956 0.226 17.877 1.00 97.50 177 ALA A O 1
ATOM 1293 N N . GLY A 1 178 ? 3.875 -0.236 18.933 1.00 97.25 178 GLY A N 1
ATOM 1294 C CA . GLY A 1 178 ? 3.791 0.930 19.823 1.00 97.25 178 GLY A CA 1
ATOM 1295 C C . GLY A 1 178 ? 3.861 2.260 19.068 1.00 97.25 178 GLY A C 1
ATOM 1296 O O . GLY A 1 178 ? 3.090 3.173 19.352 1.00 97.25 178 GLY A O 1
ATOM 1297 N N . GLN A 1 179 ? 4.746 2.344 18.074 1.00 97.75 179 GLN A N 1
ATOM 1298 C CA . GLN A 1 179 ? 4.886 3.525 17.229 1.00 97.75 179 GLN A CA 1
ATOM 1299 C C . GLN A 1 179 ? 3.701 3.664 16.268 1.00 97.75 179 GLN A C 1
ATOM 1301 O O . GLN A 1 179 ? 3.199 4.768 16.098 1.00 97.75 179 GLN A O 1
ATOM 1306 N N . ALA A 1 180 ? 3.202 2.559 15.704 1.00 98.06 180 ALA A N 1
ATOM 1307 C CA . ALA A 1 180 ? 2.009 2.569 14.861 1.00 98.06 180 ALA A CA 1
ATOM 1308 C C . ALA A 1 180 ? 0.805 3.186 15.594 1.00 98.06 180 ALA A C 1
ATOM 1310 O O . ALA A 1 180 ? 0.109 4.029 15.035 1.00 98.06 180 ALA A O 1
ATOM 1311 N N . VAL A 1 181 ? 0.590 2.829 16.866 1.00 98.00 181 VAL A N 1
ATOM 1312 C CA . VAL A 1 181 ? -0.475 3.436 17.682 1.00 98.00 181 VAL A CA 1
ATOM 1313 C C . VAL A 1 181 ? -0.188 4.908 17.981 1.00 98.00 181 VAL A C 1
ATOM 1315 O O . VAL A 1 181 ? -1.068 5.745 17.811 1.00 98.00 181 VAL A O 1
ATOM 1318 N N . ALA A 1 182 ? 1.044 5.251 18.371 1.00 97.25 182 ALA A N 1
ATOM 1319 C CA . ALA A 1 182 ? 1.416 6.636 18.675 1.00 97.25 182 ALA A CA 1
ATOM 1320 C C . ALA A 1 182 ? 1.252 7.588 17.474 1.00 97.25 182 ALA A C 1
ATOM 1322 O O . ALA A 1 182 ? 0.916 8.754 17.657 1.00 97.25 182 ALA A O 1
ATOM 1323 N N . LEU A 1 183 ? 1.464 7.087 16.254 1.00 96.50 183 LEU A N 1
ATOM 1324 C CA . LEU A 1 183 ? 1.293 7.831 15.004 1.00 96.50 183 LEU A CA 1
ATOM 1325 C C . LEU A 1 183 ? -0.159 7.837 14.491 1.00 96.50 183 LEU A C 1
ATOM 1327 O O . LEU A 1 183 ? -0.445 8.504 13.504 1.00 96.50 183 LEU A O 1
ATOM 1331 N N . GLY A 1 184 ? -1.079 7.085 15.107 1.00 97.06 184 GLY A N 1
ATOM 1332 C CA . GLY A 1 184 ? -2.457 6.925 14.615 1.00 97.06 184 GLY A CA 1
ATOM 1333 C C . GLY A 1 184 ? -2.600 5.968 13.421 1.00 97.06 184 GLY A C 1
ATOM 1334 O O . GLY A 1 184 ? -3.672 5.871 12.814 1.00 97.06 184 GLY A O 1
ATOM 1335 N N . MET A 1 185 ? -1.540 5.224 13.096 1.00 98.12 185 MET A N 1
ATOM 1336 C CA . MET A 1 185 ? -1.543 4.178 12.069 1.00 98.12 185 MET A CA 1
ATOM 1337 C C . MET A 1 185 ? -2.327 2.936 12.503 1.00 98.12 185 MET A C 1
ATOM 1339 O O . MET A 1 185 ? -2.874 2.231 11.665 1.00 98.12 185 MET A O 1
ATOM 1343 N N . ALA A 1 186 ? -2.401 2.674 13.806 1.00 98.19 186 ALA A N 1
ATOM 1344 C CA . ALA A 1 186 ? -3.248 1.647 14.398 1.00 98.19 186 ALA A CA 1
ATOM 1345 C C . ALA A 1 186 ? -3.998 2.217 15.605 1.00 98.19 186 ALA A C 1
ATOM 1347 O O . ALA A 1 186 ? -3.574 3.211 16.190 1.00 98.19 186 ALA A O 1
ATOM 1348 N N . ASP A 1 187 ? -5.102 1.585 15.988 1.00 97.25 187 ASP A N 1
ATOM 1349 C CA . ASP A 1 187 ? -5.962 2.072 17.071 1.00 97.25 187 ASP A CA 1
ATOM 1350 C C . ASP A 1 187 ? -5.577 1.462 18.420 1.00 97.25 187 ASP A C 1
ATOM 1352 O O . ASP A 1 187 ? -5.686 2.102 19.467 1.00 97.25 187 ASP A O 1
ATOM 1356 N N . LEU A 1 188 ? -5.106 0.213 18.408 1.00 94.88 188 LEU A N 1
ATOM 1357 C CA . LEU A 1 188 ? -4.793 -0.518 19.626 1.00 94.88 188 LEU A CA 1
ATOM 1358 C C . LEU A 1 188 ? -3.621 -1.469 19.435 1.00 94.88 188 LEU A C 1
ATOM 1360 O O . LEU A 1 188 ? -3.586 -2.252 18.489 1.00 94.88 188 LEU A O 1
ATOM 1364 N N . ARG A 1 189 ? -2.721 -1.485 20.419 1.00 93.44 189 ARG A N 1
ATOM 1365 C CA . ARG A 1 189 ? -1.735 -2.553 20.573 1.00 93.44 189 ARG A CA 1
ATOM 1366 C C . ARG A 1 189 ? -2.334 -3.694 21.393 1.00 93.44 189 ARG A C 1
ATOM 1368 O O . ARG A 1 189 ? -2.676 -3.493 22.557 1.00 93.44 189 ARG A O 1
ATOM 1375 N N . GLY A 1 190 ? -2.413 -4.888 20.818 1.00 88.50 190 GLY A N 1
ATOM 1376 C CA . GLY A 1 190 ? -2.896 -6.092 21.486 1.00 88.50 190 GLY A CA 1
ATOM 1377 C C . GLY A 1 190 ? -3.281 -7.194 20.506 1.00 88.50 190 GLY A C 1
ATOM 1378 O O . GLY A 1 190 ? -3.076 -7.073 19.306 1.00 88.50 190 GLY A O 1
ATOM 1379 N N . HIS A 1 191 ? -3.850 -8.276 21.024 1.00 82.69 191 HIS A N 1
ATOM 1380 C CA . HIS A 1 191 ? -4.307 -9.400 20.205 1.00 82.69 191 HIS A CA 1
ATOM 1381 C C . HIS A 1 191 ? -5.817 -9.333 19.965 1.00 82.69 191 HIS A C 1
ATOM 1383 O O . HIS A 1 191 ? -6.554 -8.753 20.770 1.00 82.69 191 HIS A O 1
ATOM 1389 N N . PHE A 1 192 ? -6.297 -9.982 18.900 1.00 77.56 192 PHE A N 1
ATOM 1390 C CA . PHE A 1 192 ? -7.725 -10.013 18.566 1.00 77.56 192 PHE A CA 1
ATOM 1391 C C . PHE A 1 192 ? -8.602 -10.447 19.746 1.00 77.56 192 PHE A C 1
ATOM 1393 O O . PHE A 1 192 ? -9.578 -9.768 20.068 1.00 77.56 192 PHE A O 1
ATOM 1400 N N . LEU A 1 193 ? -8.225 -11.532 20.435 1.00 76.06 193 LEU A N 1
ATOM 1401 C CA . LEU A 1 193 ? -9.004 -12.071 21.550 1.00 76.06 193 LEU A CA 1
ATOM 1402 C C . LEU A 1 193 ? -9.196 -11.036 22.667 1.00 76.06 193 LEU A C 1
ATOM 1404 O O . LEU A 1 193 ? -10.302 -10.895 23.177 1.00 76.06 193 LEU A O 1
ATOM 1408 N N . MET A 1 194 ? -8.156 -10.261 22.987 1.00 76.38 194 MET A N 1
ATOM 1409 C CA . MET A 1 194 ? -8.224 -9.185 23.981 1.00 76.38 194 MET A CA 1
ATOM 1410 C C . MET A 1 194 ? -9.221 -8.095 23.565 1.00 76.38 194 MET A C 1
ATOM 1412 O O . MET A 1 194 ? -10.012 -7.621 24.380 1.00 76.38 194 MET A O 1
ATOM 1416 N N . ARG A 1 195 ? -9.218 -7.691 22.290 1.00 80.38 195 ARG A N 1
ATOM 1417 C CA . ARG A 1 195 ? -10.166 -6.681 21.803 1.00 80.38 195 ARG A CA 1
ATOM 1418 C C . ARG A 1 195 ? -11.596 -7.217 21.775 1.00 80.38 195 ARG A C 1
ATOM 1420 O O . ARG A 1 195 ? -12.538 -6.506 22.128 1.00 80.38 195 ARG A O 1
ATOM 1427 N N . TRP A 1 196 ? -11.766 -8.472 21.375 1.00 76.06 196 TRP A N 1
ATOM 1428 C CA . TRP A 1 196 ? -13.069 -9.121 21.314 1.00 76.06 196 TRP A CA 1
ATOM 1429 C C . TRP A 1 196 ? -13.697 -9.273 22.705 1.00 76.06 196 TRP A C 1
ATOM 1431 O O . TRP A 1 196 ? -14.870 -8.932 22.889 1.00 76.06 196 TRP A O 1
ATOM 1441 N N . THR A 1 197 ? -12.920 -9.689 23.713 1.00 75.31 197 THR A N 1
ATOM 1442 C CA . THR A 1 197 ? -13.388 -9.764 25.105 1.00 75.31 197 THR A CA 1
ATOM 1443 C C . THR A 1 197 ? -13.746 -8.386 25.655 1.00 75.31 197 THR A C 1
ATOM 1445 O O . THR A 1 197 ? -14.829 -8.244 26.219 1.00 75.31 197 THR A O 1
ATOM 1448 N N . GLN A 1 198 ? -12.936 -7.348 25.414 1.00 76.06 198 GLN A N 1
ATOM 1449 C CA . GLN A 1 198 ? -13.252 -5.969 25.821 1.00 76.06 198 GLN A CA 1
ATOM 1450 C C . GLN A 1 198 ? -14.569 -5.463 25.218 1.00 76.06 198 GLN A C 1
ATOM 1452 O O . GLN A 1 198 ? -15.381 -4.868 25.927 1.00 76.06 198 GLN A O 1
ATOM 1457 N N . ARG A 1 199 ? -14.836 -5.737 23.933 1.00 74.81 199 ARG A N 1
ATOM 1458 C CA . ARG A 1 199 ? -16.112 -5.365 23.293 1.00 74.81 199 ARG A CA 1
ATOM 1459 C C . ARG A 1 199 ? -17.305 -6.093 23.922 1.00 74.81 199 ARG A C 1
ATOM 1461 O O . ARG A 1 199 ? -18.361 -5.486 24.109 1.00 74.81 199 ARG A O 1
ATOM 1468 N N . ARG A 1 200 ? -17.154 -7.373 24.287 1.00 72.44 200 ARG A N 1
ATOM 1469 C CA . ARG A 1 200 ? -18.211 -8.135 24.981 1.00 72.44 200 ARG A CA 1
ATOM 1470 C C . ARG A 1 200 ? -18.413 -7.669 26.417 1.00 72.44 200 ARG A C 1
ATOM 1472 O O . ARG A 1 200 ? -19.555 -7.499 26.824 1.00 72.44 200 ARG A O 1
ATOM 1479 N N . GLN A 1 201 ? -17.339 -7.405 27.156 1.00 63.28 201 GLN A N 1
ATOM 1480 C CA . GLN A 1 201 ? -17.406 -6.891 28.524 1.00 63.28 201 GLN A CA 1
ATOM 1481 C C . GLN A 1 201 ? -17.951 -5.458 28.575 1.00 63.28 201 GLN A C 1
ATOM 1483 O O . GLN A 1 201 ? -18.714 -5.141 29.477 1.00 63.28 201 GLN A O 1
ATOM 1488 N N . GLY A 1 202 ? -17.637 -4.600 27.599 1.00 60.34 202 GLY A N 1
ATOM 1489 C CA . GLY A 1 202 ? -18.237 -3.267 27.470 1.00 60.34 202 GLY A CA 1
ATOM 1490 C C . GLY A 1 202 ? -19.745 -3.327 27.200 1.00 60.34 202 GLY A C 1
ATOM 1491 O O . GLY A 1 202 ? -20.516 -2.600 27.823 1.00 60.34 202 GLY A O 1
ATOM 1492 N N . ARG A 1 203 ? -20.188 -4.266 26.350 1.00 57.62 203 ARG A N 1
ATOM 1493 C CA . ARG A 1 203 ? -21.618 -4.565 26.150 1.00 57.62 203 ARG A CA 1
ATOM 1494 C C . ARG A 1 203 ? -22.277 -5.154 27.408 1.00 57.62 203 ARG A C 1
ATOM 1496 O O . ARG A 1 203 ? -23.384 -4.747 27.738 1.00 57.62 203 ARG A O 1
ATOM 1503 N N . ALA A 1 204 ? -21.596 -6.042 28.138 1.00 49.88 204 ALA A N 1
ATOM 1504 C CA . ALA A 1 204 ? -22.081 -6.645 29.388 1.00 49.88 204 ALA A CA 1
ATOM 1505 C C . ALA A 1 204 ? -22.040 -5.687 30.600 1.00 49.88 204 ALA A C 1
ATOM 1507 O O . ALA A 1 204 ? -22.822 -5.814 31.534 1.00 49.88 204 ALA A O 1
ATOM 1508 N N . ARG A 1 205 ? -21.175 -4.669 30.604 1.00 49.28 205 ARG A N 1
ATOM 1509 C CA . ARG A 1 205 ? -21.208 -3.591 31.608 1.00 49.28 205 ARG A CA 1
ATOM 1510 C C . ARG A 1 205 ? -22.411 -2.669 31.411 1.00 49.28 205 ARG A C 1
ATOM 1512 O O . ARG A 1 205 ? -22.997 -2.238 32.398 1.00 49.28 205 ARG A O 1
ATOM 1519 N N . ASN A 1 206 ? -22.838 -2.461 30.165 1.00 52.19 206 ASN A N 1
ATOM 1520 C CA . ASN A 1 206 ? -24.102 -1.788 29.844 1.00 52.19 206 ASN A CA 1
ATOM 1521 C C . ASN A 1 206 ? -25.338 -2.704 29.984 1.00 52.19 206 ASN A C 1
ATOM 1523 O O . ASN A 1 206 ? -26.464 -2.217 29.936 1.00 52.19 206 ASN A O 1
ATOM 1527 N N . GLY A 1 207 ? -25.148 -4.008 30.204 1.00 48.88 207 GLY A N 1
ATOM 1528 C CA . GLY A 1 207 ? -26.202 -4.994 30.450 1.00 48.88 207 GLY A CA 1
ATOM 1529 C C . GLY A 1 207 ? -25.719 -6.060 31.431 1.00 48.88 207 GLY A C 1
ATOM 1530 O O . GLY A 1 207 ? -25.205 -7.086 31.001 1.00 48.88 207 GLY A O 1
ATOM 1531 N N . ARG A 1 208 ? -25.844 -5.760 32.735 1.00 47.59 208 ARG A N 1
ATOM 1532 C CA . ARG A 1 208 ? -25.415 -6.542 33.918 1.00 47.59 208 ARG A CA 1
ATOM 1533 C C . ARG A 1 208 ? -25.042 -8.014 33.644 1.00 47.59 208 ARG A C 1
ATOM 1535 O O . ARG A 1 208 ? -25.920 -8.849 33.456 1.00 47.59 208 ARG A O 1
ATOM 1542 N N . GLY A 1 209 ? -23.760 -8.347 33.795 1.00 35.97 209 GLY A N 1
ATOM 1543 C CA . GLY A 1 209 ? -23.289 -9.726 33.966 1.00 35.97 209 GLY A CA 1
ATOM 1544 C C . GLY A 1 209 ? -21.774 -9.788 34.161 1.00 35.97 209 GLY A C 1
ATOM 1545 O O . GLY A 1 209 ? -21.026 -9.347 33.294 1.00 35.97 209 GLY A O 1
ATOM 1546 N N . ALA A 1 210 ? -21.325 -10.281 35.318 1.00 41.00 210 ALA A N 1
ATOM 1547 C CA . ALA A 1 210 ? -19.914 -10.371 35.696 1.00 41.00 210 ALA A CA 1
ATOM 1548 C C . ALA A 1 210 ? -19.122 -11.311 34.767 1.00 41.00 210 ALA A C 1
ATOM 1550 O O . ALA A 1 210 ? -19.603 -12.389 34.420 1.00 41.00 210 ALA A O 1
ATOM 1551 N N . ALA A 1 211 ? -17.900 -10.917 34.402 1.00 38.62 211 ALA A N 1
ATOM 1552 C CA . ALA A 1 211 ? -16.922 -11.792 33.759 1.00 38.62 211 ALA A CA 1
ATOM 1553 C C . ALA A 1 211 ? -15.890 -12.236 34.807 1.00 3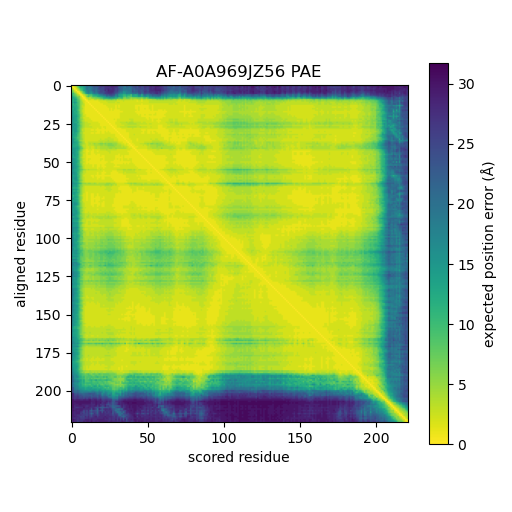8.62 211 ALA A C 1
ATOM 1555 O O . ALA A 1 211 ? -15.408 -11.407 35.576 1.00 38.62 211 ALA A O 1
ATOM 1556 N N . ALA A 1 212 ? -15.591 -13.535 34.848 1.00 32.44 212 ALA A N 1
ATOM 1557 C CA . ALA A 1 212 ? -14.512 -14.102 35.648 1.00 32.44 212 ALA A CA 1
ATOM 1558 C C . ALA A 1 212 ? -13.222 -14.115 34.814 1.00 32.44 212 ALA A C 1
ATOM 1560 O O . ALA A 1 212 ? -13.215 -14.655 33.706 1.00 32.44 212 ALA A O 1
ATOM 1561 N N . ASP A 1 213 ? -12.158 -13.521 35.350 1.00 33.25 213 ASP A N 1
ATOM 1562 C CA . ASP A 1 213 ? -10.822 -13.528 34.756 1.00 33.25 213 ASP A CA 1
ATOM 1563 C C . ASP A 1 213 ? -10.070 -14.804 35.174 1.00 33.25 213 ASP A C 1
ATOM 1565 O O . ASP A 1 213 ? -10.034 -15.161 36.353 1.00 33.25 213 ASP A O 1
ATOM 1569 N N . LEU A 1 214 ? -9.462 -15.496 34.208 1.00 29.52 214 LEU A N 1
ATOM 1570 C CA . LEU A 1 214 ? -8.516 -16.587 34.449 1.00 29.52 214 LEU A CA 1
ATOM 1571 C C . LEU A 1 214 ? -7.101 -16.064 34.173 1.00 29.52 214 LEU A C 1
ATOM 1573 O O . LEU A 1 214 ? -6.708 -15.902 33.018 1.00 29.52 214 LEU A O 1
ATOM 1577 N N . GLU A 1 215 ? -6.340 -15.790 35.236 1.00 28.17 215 GLU A N 1
ATOM 1578 C CA . GLU A 1 215 ? -4.897 -15.534 35.162 1.00 28.17 215 GLU A CA 1
ATOM 1579 C C . GLU A 1 215 ? -4.138 -16.860 35.003 1.00 28.17 215 GLU A C 1
ATOM 1581 O O . GLU A 1 215 ? -4.247 -17.753 35.844 1.00 28.17 215 GLU A O 1
ATOM 1586 N N . PHE A 1 216 ? -3.306 -16.973 33.966 1.00 33.09 216 PHE A N 1
ATOM 1587 C CA . PHE A 1 216 ? -2.270 -18.002 33.901 1.00 33.09 216 PHE A CA 1
ATOM 1588 C C . PHE A 1 216 ? -0.958 -17.413 34.425 1.00 33.09 216 PHE A C 1
ATOM 1590 O O . PHE A 1 216 ? -0.322 -16.593 33.764 1.00 33.09 216 PHE A O 1
ATOM 1597 N N . ARG A 1 217 ? -0.554 -17.825 35.630 1.00 30.41 217 ARG A N 1
ATOM 1598 C CA . ARG A 1 217 ? 0.792 -17.579 36.159 1.00 30.41 217 ARG A CA 1
ATOM 1599 C C . ARG A 1 217 ? 1.692 -18.741 35.753 1.00 30.41 217 ARG A C 1
ATOM 1601 O O . ARG A 1 217 ? 1.553 -19.829 36.305 1.00 30.41 217 ARG A O 1
ATOM 1608 N N . SER A 1 218 ? 2.641 -18.517 34.848 1.00 35.09 218 SER A N 1
ATOM 1609 C CA . SER A 1 218 ? 3.789 -19.418 34.720 1.00 35.09 218 SER A CA 1
ATOM 1610 C C . SER A 1 218 ? 4.892 -18.956 35.671 1.00 35.09 218 SER A C 1
ATOM 1612 O O . SER A 1 218 ? 5.562 -17.953 35.424 1.00 35.09 218 SER A O 1
ATOM 1614 N N . ASN A 1 219 ? 5.061 -19.684 36.772 1.00 34.69 219 ASN A N 1
ATOM 1615 C CA . ASN A 1 219 ? 6.257 -19.608 37.602 1.00 34.69 219 ASN A CA 1
ATOM 1616 C C . ASN A 1 219 ? 7.415 -20.338 36.904 1.00 34.69 219 ASN A C 1
ATOM 1618 O O . ASN A 1 219 ? 7.289 -21.530 36.643 1.00 34.69 219 ASN A O 1
ATOM 1622 N N . GLY A 1 220 ? 8.548 -19.648 36.747 1.00 32.84 220 GLY A N 1
ATOM 1623 C CA . GLY A 1 220 ? 9.892 -20.231 36.851 1.00 32.84 220 GLY A CA 1
ATOM 1624 C C . GLY A 1 220 ? 10.498 -20.881 35.602 1.00 32.84 220 GLY A C 1
ATOM 1625 O O . GLY A 1 220 ? 9.872 -21.713 34.950 1.00 32.84 220 GLY A O 1
ATOM 1626 N N . GLY A 1 221 ? 11.766 -20.527 35.356 1.00 34.44 221 GLY A N 1
ATOM 1627 C CA . GLY A 1 221 ? 12.672 -21.105 34.362 1.00 34.44 221 GLY A CA 1
ATOM 1628 C C . GLY A 1 221 ? 13.589 -20.060 33.758 1.00 34.44 221 GLY A C 1
ATOM 1629 O O . GLY A 1 221 ? 13.362 -19.741 32.575 1.00 34.44 221 GLY A O 1
#

Secondary structure (DSSP, 8-state):
--SSSSSPPPHHHHHHHHHHHHH-TT---EEEEEEE-----TTHHHHHHHHHHTTTTS-EEEEEEEEEETHHHHHHHTSSEEEE-TT-EEE-----------HHHHHHTT-------SSTTTTTT-TTSPPPHHHHHHHHHHHHHHHHHHHHHHHHHHTS-HHHHHHHS-TT-EEEHHHHHHTTS-SEES-HHHHHHHHHHHHHHSS--PPPP--------

Mean predicted aligned error: 7.62 Å

Nearest PDB structures (foldseek):
  3rst-assembly1_C  TM=9.259E-01  e=3.364E-18  Bacillus subtilis
  3rst-assembly1_B  TM=9.163E-01  e=2.979E-18  Bacillus subtilis
  3rst-assembly1_A  TM=8.774E-01  e=1.436E-18  Bacillus subtilis
  4kwb-assembly1_D  TM=9.237E-01  e=5.470E-18  Bacillus subtilis subsp. subtilis str. 168
  4kwb-assembly1_C  TM=8.781E-01  e=2.336E-18  Bacillus subtilis subsp. subtilis str. 168

Solvent-accessible surface area (backbone atoms only — not comparable to full-atom values): 12697 Å² total; per-residue (Å²): 145,86,67,86,85,57,97,65,76,55,56,69,60,50,48,52,52,49,53,50,52,72,68,38,86,89,53,77,58,48,74,45,82,32,72,35,79,41,70,75,70,77,61,43,63,63,46,18,50,52,46,42,72,42,48,84,79,42,58,34,36,19,33,25,63,48,27,20,16,23,50,37,28,52,40,39,41,21,29,78,37,31,35,21,16,76,86,7,32,38,28,24,57,63,63,86,82,89,80,61,68,43,34,70,61,36,51,74,70,73,50,84,88,84,91,86,83,75,66,99,68,70,64,63,76,49,39,70,44,78,79,47,69,69,49,51,49,56,53,47,51,53,39,52,52,53,37,50,52,51,36,47,51,43,11,65,48,58,75,51,51,47,64,50,43,58,76,58,49,53,69,43,33,67,36,47,20,72,55,26,35,77,67,54,76,26,76,36,70,37,51,66,68,61,55,52,50,51,55,51,51,56,53,22,70,78,48,85,62,91,82,86,84,84,85,84,81,84,81,87,135

Foldseek 3Di:
DPPPPDPDDDLVNVLVVVVVLLPDPVRQAAEAEDDDQADDLPNLLVLLVVLLVSPPSHQYEYEFAAEQHASSLLNRLSGPFYEYEQNHKYYLLFFDDDAAACQVVCVVVVHDDDDDDDDPCPCARPNNDDHDPVSVVVVVVVRVVSSVSSLVSSCVSQVHDSVLSCPPRANRDMDGPVSCCVSSSGVYHHGPVVVVVVVVVVVCVVPPDDDDDDDDDDDDD

Sequence (221 aa):
MMSEMSGAVSVQKFTAQFRAALRDPDIASIVIDVDSPGGQVGGVEELAAEIFDARGQKPITAVVNTLAASAAYWIASAADEIVISPSGQAGSIGVFLIHEDMSAALAAAGETVTLISAGKYKVEGNPFEPLTEEARGAMQEMVNEYYGMFTKAVARNRGVKVADVRNGFGEGRVVGAGQAVALGMADLRGHFLMRWTQRRQGRARNGRGAAADLEFRSNGG

Radius of gyration: 22.45 Å; Cα contacts (8 Å, |Δi|>4): 327; chains: 1; bounding box: 56×40×71 Å

pLDDT: mean 88.57, std 19.27, range [28.17, 98.81]